Protein AF-A0AAD3CYY8-F1 (afdb_monomer)

pLDDT: mean 71.89, std 16.83, range [26.52, 94.62]

Sequence (197 aa):
MEPMHGDVTPYNVNEFRGQQSALGYVHTSISKARDDFQSINENLQNGSSPILAEIDVPFSFVENAKLVMGINNHHVGSYYWARSTGMGAAMEAPGIKVCSNAILEDSNDPLSLLRWEKTGYLDSNSNDGKRSEWVNFVRKGDLVQILPENLENCLMKVIERENNSKHPIDIFGFSAKGRPLGSEPAVCCRYSYNVNK

Solvent-accessible surface area (backbone atoms only — not comparable to full-atom values): 11558 Å² total; per-residue (Å²): 134,80,82,82,82,68,85,73,72,75,76,68,72,78,76,58,73,88,64,89,81,81,88,61,67,50,78,38,30,24,68,36,25,30,75,80,38,46,75,58,49,74,68,51,59,93,78,57,41,48,63,31,30,30,36,65,45,44,22,86,52,39,59,78,19,38,44,23,55,24,87,54,58,70,84,86,43,68,84,57,46,63,42,49,51,67,92,69,15,73,42,68,25,62,33,49,33,56,39,68,30,54,89,83,36,100,48,100,66,25,42,20,26,34,26,38,64,35,64,34,57,76,78,25,24,96,66,85,28,71,74,38,55,65,53,71,70,50,43,62,67,31,37,33,27,31,38,41,72,48,57,67,61,31,52,49,52,54,54,57,52,36,79,75,33,93,56,71,53,76,47,73,42,72,43,57,81,96,52,64,90,92,54,82,62,42,80,74,45,62,42,70,52,73,78,76,130

Foldseek 3Di:
DDDPPDPFDADDPVVVPPDDDDFDKDKWFFQFAQVNCVVVQVPDDPWDWGWGTWIPDWCQLAPFKFKAADLDDDPPCVLCNVCSADPNRGDTQFQKDWAFPCVVDVDPTGTIIITGNTRDQVVGDPPRSSRNVVSNVGHGGRMIIIGHPDPSSSVVVVVVVVLVPQDKDKDWDWDCPPPPHRDDTDGPHIHIDHPDD

Structure (mmCIF, N/CA/C/O backbone):
data_AF-A0AAD3CYY8-F1
#
_entry.id   AF-A0AAD3CYY8-F1
#
loop_
_atom_site.group_PDB
_atom_site.id
_atom_site.type_symbol
_atom_site.label_atom_id
_atom_site.label_alt_id
_atom_site.label_comp_id
_atom_site.label_asym_id
_atom_site.label_entity_id
_atom_site.label_seq_id
_atom_site.pdbx_PDB_ins_code
_atom_site.Cartn_x
_atom_site.Cartn_y
_atom_site.Cartn_z
_atom_site.occupancy
_atom_site.B_iso_or_equiv
_atom_site.auth_seq_id
_atom_site.auth_comp_id
_atom_site.auth_asym_id
_atom_site.auth_atom_id
_atom_site.pdbx_PDB_model_num
ATOM 1 N N . MET A 1 1 ? -27.075 -22.107 19.487 1.00 38.62 1 MET A N 1
ATOM 2 C CA . MET A 1 1 ? -25.849 -21.356 19.820 1.00 38.62 1 MET A CA 1
ATOM 3 C C . MET A 1 1 ? -26.202 -19.895 19.674 1.00 38.62 1 MET A C 1
ATOM 5 O O . MET A 1 1 ? -26.386 -19.445 18.553 1.00 38.62 1 MET A O 1
ATOM 9 N N . GLU A 1 2 ? -26.446 -19.218 20.790 1.00 26.52 2 GLU A N 1
ATOM 10 C CA . GLU A 1 2 ? -26.735 -17.782 20.787 1.00 26.52 2 GLU A CA 1
ATOM 11 C C . GLU A 1 2 ? -25.443 -16.995 20.521 1.00 26.52 2 GLU A C 1
ATOM 13 O O . GLU A 1 2 ? -24.380 -17.404 20.999 1.00 26.52 2 GLU A O 1
ATOM 18 N N . PRO A 1 3 ? -25.494 -15.895 19.751 1.00 35.53 3 PRO A N 1
ATOM 19 C CA . PRO A 1 3 ? -24.337 -15.040 19.557 1.00 35.53 3 PRO A CA 1
ATOM 20 C C . PRO A 1 3 ? -24.043 -14.304 20.869 1.00 35.53 3 PRO A C 1
ATOM 22 O O . PRO A 1 3 ? -24.873 -13.546 21.366 1.00 35.53 3 PRO A O 1
ATOM 25 N N . MET A 1 4 ? -22.854 -14.522 21.437 1.00 34.59 4 MET A N 1
ATOM 26 C CA . MET A 1 4 ? -22.353 -13.683 22.524 1.00 34.59 4 MET A CA 1
ATOM 27 C C . MET A 1 4 ? -22.101 -12.274 21.978 1.00 34.59 4 MET A C 1
ATOM 29 O O . MET A 1 4 ? -21.051 -12.000 21.399 1.00 34.59 4 MET A O 1
ATOM 33 N N . HIS A 1 5 ? -23.059 -11.372 22.178 1.00 38.06 5 HIS A N 1
ATOM 34 C CA . HIS A 1 5 ? -22.804 -9.937 22.172 1.00 38.06 5 HIS A CA 1
ATOM 35 C C . HIS A 1 5 ? -22.044 -9.588 23.454 1.00 38.06 5 HIS A C 1
ATOM 37 O O . HIS A 1 5 ? -22.626 -9.172 24.450 1.00 38.06 5 HIS A O 1
ATOM 43 N N . GLY A 1 6 ? -20.735 -9.844 23.451 1.00 39.06 6 GLY A N 1
ATOM 44 C CA . GLY A 1 6 ? -19.846 -9.282 24.456 1.00 39.06 6 GLY A CA 1
ATOM 45 C C . GLY A 1 6 ? -19.747 -7.782 24.220 1.00 39.06 6 GLY A C 1
ATOM 46 O O . GLY A 1 6 ? -19.338 -7.369 23.134 1.00 39.06 6 GLY A O 1
ATOM 47 N N . ASP A 1 7 ? -20.135 -6.987 25.214 1.00 40.59 7 ASP A N 1
ATOM 48 C CA . ASP A 1 7 ? -19.843 -5.557 25.250 1.00 40.59 7 ASP A CA 1
ATOM 49 C C . ASP A 1 7 ? -18.331 -5.372 25.088 1.00 40.59 7 ASP A C 1
ATOM 51 O O . ASP A 1 7 ? -17.538 -5.699 25.973 1.00 40.59 7 ASP A O 1
ATOM 55 N N . VAL A 1 8 ? -17.920 -4.908 23.909 1.00 45.31 8 VAL A N 1
ATOM 56 C CA . VAL A 1 8 ? -16.520 -4.616 23.612 1.00 45.31 8 VAL A CA 1
ATOM 57 C C . VAL A 1 8 ? -16.190 -3.316 24.330 1.00 45.31 8 VAL A C 1
ATOM 59 O O . VAL A 1 8 ? -16.554 -2.232 23.874 1.00 45.31 8 VAL A O 1
ATOM 62 N N . THR A 1 9 ? -15.527 -3.417 25.479 1.00 44.09 9 THR A N 1
ATOM 63 C CA . THR A 1 9 ? -15.015 -2.250 26.196 1.00 44.09 9 THR A CA 1
ATOM 64 C C . THR A 1 9 ? -14.070 -1.476 25.266 1.00 44.09 9 THR A C 1
ATOM 66 O O . THR A 1 9 ? -13.154 -2.087 24.705 1.00 44.09 9 THR A O 1
ATOM 69 N N . PRO A 1 10 ? -14.258 -0.157 25.071 1.00 43.97 10 PRO A N 1
ATOM 70 C CA . PRO A 1 10 ? -13.387 0.632 24.207 1.00 43.97 10 PRO A CA 1
ATOM 71 C C . PRO A 1 10 ? -11.938 0.553 24.692 1.00 43.97 10 PRO A C 1
ATOM 73 O O . PRO A 1 10 ? -11.649 0.810 25.860 1.00 43.97 10 PRO A O 1
ATOM 76 N N . TYR A 1 11 ? -11.030 0.182 23.793 1.00 45.25 11 TYR A N 1
ATOM 77 C CA . TYR A 1 11 ? -9.608 0.037 24.096 1.00 45.25 11 TYR A CA 1
ATOM 78 C C . TYR A 1 11 ? -8.952 1.416 24.311 1.00 45.25 11 TYR A C 1
ATOM 80 O O . TYR A 1 11 ? -9.198 2.344 23.537 1.00 45.25 11 TYR A O 1
ATOM 88 N N . ASN A 1 12 ? -8.118 1.572 25.345 1.00 49.66 12 ASN A N 1
ATOM 89 C CA . ASN A 1 12 ? -7.476 2.848 25.684 1.00 49.66 12 ASN A CA 1
ATOM 90 C C . ASN A 1 12 ? -6.147 3.027 24.931 1.00 49.66 12 ASN A C 1
ATOM 92 O O . ASN A 1 12 ? -5.138 2.411 25.263 1.00 49.66 12 ASN A O 1
ATOM 96 N N . VAL A 1 13 ? -6.129 3.920 23.940 1.00 44.94 13 VAL A N 1
ATOM 97 C CA . VAL A 1 13 ? -4.953 4.193 23.087 1.00 44.94 13 VAL A CA 1
ATOM 98 C C . VAL A 1 13 ? -3.757 4.751 23.878 1.00 44.94 13 VAL A C 1
ATOM 100 O O . VAL A 1 13 ? -2.612 4.557 23.478 1.00 44.94 13 VAL A O 1
ATOM 103 N N . ASN A 1 14 ? -3.974 5.378 25.041 1.00 43.94 14 ASN A N 1
ATOM 104 C CA . ASN A 1 14 ? -2.874 5.909 25.859 1.00 43.94 14 ASN A CA 1
ATOM 105 C C . ASN A 1 14 ? -1.974 4.813 26.455 1.00 43.94 14 ASN A C 1
ATOM 107 O O . ASN A 1 14 ? -0.842 5.099 26.839 1.00 43.94 14 ASN A O 1
ATOM 111 N N . GLU A 1 15 ? -2.449 3.567 26.507 1.00 48.28 15 GLU A N 1
ATOM 112 C CA . GLU A 1 15 ? -1.678 2.414 26.987 1.00 48.28 15 GLU A CA 1
ATOM 113 C C . GLU A 1 15 ? -0.639 1.924 25.962 1.00 48.28 15 GLU A C 1
ATOM 115 O O . GLU A 1 15 ? 0.215 1.106 26.293 1.00 48.28 15 GLU A O 1
ATOM 120 N N . PHE A 1 16 ? -0.665 2.447 24.730 1.00 49.03 16 PHE A N 1
ATOM 121 C CA . PHE A 1 16 ? 0.290 2.105 23.671 1.00 49.03 16 PHE A CA 1
ATOM 122 C C . PHE A 1 16 ? 1.622 2.860 23.766 1.00 49.03 16 PHE A C 1
ATOM 124 O O . PHE A 1 16 ? 2.599 2.487 23.113 1.00 49.03 16 PHE A O 1
ATOM 131 N N . ARG A 1 17 ? 1.692 3.929 24.570 1.00 39.56 17 ARG A N 1
ATOM 132 C CA . ARG A 1 17 ? 2.906 4.743 24.677 1.00 39.56 17 ARG A CA 1
ATOM 133 C C . ARG A 1 17 ? 4.024 3.960 25.365 1.00 39.56 17 ARG A C 1
ATOM 135 O O . ARG A 1 17 ? 4.006 3.761 26.575 1.00 39.56 17 ARG A O 1
ATOM 142 N N . GLY A 1 18 ? 5.037 3.573 24.589 1.00 38.47 18 GLY A N 1
ATOM 143 C CA . GLY A 1 18 ? 6.329 3.117 25.109 1.00 38.47 18 GLY A CA 1
ATOM 144 C C . GLY A 1 18 ? 6.539 1.604 25.232 1.00 38.47 18 GLY A C 1
ATOM 145 O O . GLY A 1 18 ? 7.560 1.202 25.785 1.00 38.47 18 GLY A O 1
ATOM 146 N N . GLN A 1 19 ? 5.651 0.756 24.700 1.00 39.66 19 GLN A N 1
ATOM 147 C CA . GLN A 1 19 ? 5.918 -0.684 24.573 1.00 39.66 19 GLN A CA 1
ATOM 148 C C . GLN A 1 19 ? 6.199 -1.050 23.111 1.00 39.66 19 GLN A C 1
ATOM 150 O O . GLN A 1 19 ? 5.362 -0.874 22.232 1.00 39.66 19 GLN A O 1
ATOM 155 N N . GLN A 1 20 ? 7.402 -1.553 22.835 1.00 39.75 20 GLN A N 1
ATOM 156 C CA . GLN A 1 20 ? 7.751 -2.097 21.523 1.00 39.75 20 GLN A CA 1
ATOM 157 C C . GLN A 1 20 ? 6.800 -3.246 21.119 1.00 39.75 20 GLN A C 1
ATOM 159 O O . GLN A 1 20 ? 6.556 -4.155 21.911 1.00 39.75 20 GLN A O 1
ATOM 164 N N . SER A 1 21 ? 6.422 -3.264 19.832 1.00 42.62 21 SER A N 1
ATOM 165 C CA . SER A 1 21 ? 6.111 -4.452 19.002 1.00 42.62 21 SER A CA 1
ATOM 166 C C . SER A 1 21 ? 4.664 -4.930 18.787 1.00 42.62 21 SER A C 1
ATOM 168 O O . SER A 1 21 ? 4.454 -6.100 18.470 1.00 42.62 21 SER A O 1
ATOM 170 N N . ALA A 1 22 ? 3.655 -4.059 18.794 1.00 50.38 22 ALA A N 1
ATOM 171 C CA . ALA A 1 22 ? 2.481 -4.372 17.972 1.00 50.38 22 ALA A CA 1
ATOM 172 C C . ALA A 1 22 ? 2.795 -4.025 16.506 1.00 50.38 22 ALA A C 1
ATOM 174 O O . ALA A 1 22 ? 2.872 -2.851 16.147 1.00 50.38 22 ALA A O 1
ATOM 175 N N . LEU A 1 23 ? 3.009 -5.040 15.662 1.00 62.19 23 LEU A N 1
ATOM 176 C CA . LEU A 1 23 ? 2.977 -4.856 14.210 1.00 62.19 23 LEU A CA 1
ATOM 177 C C . LEU A 1 23 ? 1.527 -4.558 13.818 1.00 62.19 23 LEU A C 1
ATOM 179 O O . LEU A 1 23 ? 0.660 -5.425 13.923 1.00 62.19 23 LEU A O 1
ATOM 183 N N . GLY A 1 24 ? 1.262 -3.317 13.424 1.00 72.50 24 GLY A N 1
ATOM 184 C CA . GLY A 1 24 ? -0.014 -2.907 12.853 1.00 72.50 24 GLY A CA 1
ATOM 185 C C . GLY A 1 24 ? 0.111 -2.846 11.340 1.00 72.50 24 GLY A C 1
ATOM 186 O O . GLY A 1 24 ? 1.073 -2.281 10.829 1.00 72.50 24 GLY A O 1
ATOM 187 N N . TYR A 1 25 ? -0.858 -3.416 10.634 1.00 78.81 25 TYR A N 1
ATOM 188 C CA . TYR A 1 25 ? -0.961 -3.285 9.186 1.00 78.81 25 TYR A CA 1
ATOM 189 C C . TYR A 1 25 ? -2.155 -2.404 8.849 1.00 78.81 25 TYR A C 1
ATOM 191 O O . TYR A 1 25 ? -3.237 -2.574 9.411 1.00 78.81 25 TYR A O 1
ATOM 199 N N . VAL A 1 26 ? -1.978 -1.506 7.887 1.00 82.69 26 VAL A N 1
ATOM 200 C CA . VAL A 1 26 ? -3.097 -0.855 7.212 1.00 82.69 26 VAL A CA 1
ATOM 201 C C . VAL A 1 26 ? -3.538 -1.784 6.092 1.00 82.69 26 VAL A C 1
ATOM 203 O O . VAL A 1 26 ? -2.795 -2.028 5.141 1.00 82.69 26 VAL A O 1
ATOM 206 N N . HIS A 1 27 ? -4.733 -2.346 6.230 1.00 84.38 27 HIS A N 1
ATOM 207 C CA . HIS A 1 27 ? -5.360 -3.123 5.171 1.00 84.38 27 HIS A CA 1
ATOM 208 C C . HIS A 1 27 ? -6.005 -2.157 4.180 1.00 84.38 27 HIS A C 1
ATOM 210 O O . HIS A 1 27 ? -6.809 -1.315 4.572 1.00 84.38 27 HIS A O 1
ATOM 216 N N . THR A 1 28 ? -5.649 -2.273 2.906 1.00 87.38 28 THR A N 1
ATOM 217 C CA . THR A 1 28 ? -6.182 -1.425 1.835 1.00 87.38 28 THR A CA 1
ATOM 218 C C . THR A 1 28 ? -6.366 -2.249 0.560 1.00 87.38 28 THR A C 1
ATOM 220 O O . THR A 1 28 ? -6.060 -3.446 0.520 1.00 87.38 28 THR A O 1
ATOM 223 N N . SER A 1 29 ? -6.905 -1.618 -0.474 1.00 90.12 29 SER A N 1
ATOM 224 C CA . SER A 1 29 ? -7.113 -2.220 -1.781 1.00 90.12 29 SER A CA 1
ATOM 225 C C . SER A 1 29 ? -6.390 -1.440 -2.870 1.00 90.12 29 SER A C 1
ATOM 227 O O . SER A 1 29 ? -6.029 -0.277 -2.697 1.00 90.12 29 SER A O 1
ATOM 229 N N . ILE A 1 30 ? -6.170 -2.087 -4.005 1.00 91.62 30 ILE A N 1
ATOM 230 C CA . ILE A 1 30 ? -5.659 -1.437 -5.208 1.00 91.62 30 ILE A CA 1
ATOM 231 C C . ILE A 1 30 ? -6.803 -0.673 -5.882 1.00 91.62 30 ILE A C 1
ATOM 233 O O . ILE A 1 30 ? -7.787 -1.278 -6.312 1.00 91.62 30 ILE A O 1
ATOM 237 N N . SER A 1 31 ? -6.676 0.646 -6.015 1.00 92.88 31 SER A N 1
ATOM 238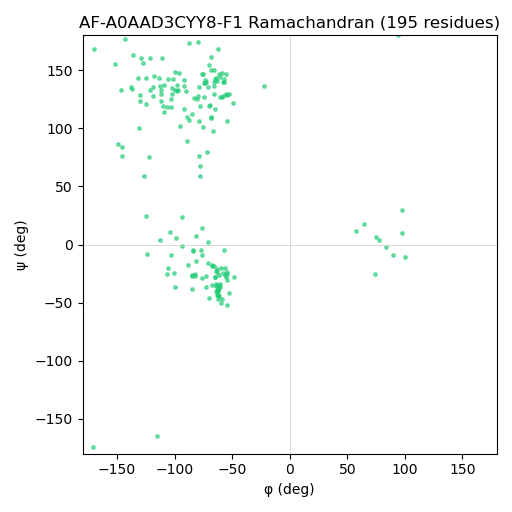 C CA . SER A 1 31 ? -7.672 1.501 -6.680 1.00 92.88 31 SER A CA 1
ATOM 239 C C . SER A 1 31 ? -7.475 1.543 -8.199 1.00 92.88 31 SER A C 1
ATOM 241 O O . SER A 1 31 ? -8.459 1.516 -8.949 1.00 92.88 31 SER A O 1
ATOM 243 N N . LYS A 1 32 ? -6.212 1.562 -8.648 1.00 93.81 32 LYS A N 1
ATOM 244 C CA . LYS A 1 32 ? -5.783 1.520 -10.056 1.00 93.81 32 LYS A CA 1
ATOM 245 C C . LYS A 1 32 ? -4.594 0.568 -10.205 1.00 93.81 32 LYS A C 1
ATOM 247 O O . LYS A 1 32 ? -3.653 0.612 -9.412 1.00 93.81 32 LYS A O 1
ATOM 252 N N . ALA A 1 33 ? -4.638 -0.295 -11.209 1.00 92.06 33 ALA A N 1
ATOM 253 C CA . ALA A 1 33 ? -3.568 -1.226 -11.545 1.00 92.06 33 ALA A CA 1
ATOM 254 C C . ALA A 1 33 ? -2.553 -0.580 -12.502 1.00 92.06 33 ALA A C 1
ATOM 256 O O . ALA A 1 33 ? -2.758 0.518 -13.012 1.00 92.06 33 ALA A O 1
ATOM 257 N N . ARG A 1 34 ? -1.447 -1.277 -12.780 1.00 90.81 34 ARG A N 1
ATOM 258 C CA . ARG A 1 34 ? -0.383 -0.796 -13.678 1.00 90.81 34 ARG A CA 1
ATOM 259 C C . ARG A 1 34 ? -0.897 -0.350 -15.047 1.00 90.81 34 ARG A C 1
ATOM 261 O O . ARG A 1 34 ? -0.428 0.660 -15.570 1.00 90.81 34 ARG A O 1
ATOM 268 N N . ASP A 1 35 ? -1.828 -1.112 -15.613 1.00 89.88 35 ASP A N 1
ATOM 269 C CA . ASP A 1 35 ? -2.356 -0.881 -16.959 1.00 89.88 35 ASP A CA 1
ATOM 270 C C . ASP A 1 35 ? -3.119 0.451 -17.048 1.00 89.88 35 ASP A C 1
ATOM 272 O O . ASP A 1 35 ? -3.079 1.116 -18.081 1.00 89.88 35 ASP A O 1
ATOM 276 N N . ASP A 1 36 ? -3.703 0.915 -15.937 1.00 92.81 36 ASP A N 1
ATOM 277 C CA . ASP A 1 36 ? -4.350 2.230 -15.852 1.00 92.81 36 ASP A CA 1
ATOM 278 C C . ASP A 1 36 ? -3.343 3.392 -15.999 1.00 92.81 36 ASP A C 1
ATOM 280 O O . ASP A 1 36 ? -3.725 4.519 -16.312 1.00 92.81 36 ASP A O 1
ATOM 284 N N . PHE A 1 37 ? -2.044 3.128 -15.811 1.00 91.50 37 PHE A N 1
ATOM 285 C CA . PHE A 1 37 ? -0.960 4.108 -15.921 1.00 91.50 37 PHE A CA 1
ATOM 286 C C . PHE A 1 37 ? -0.148 3.977 -17.212 1.00 91.50 37 PHE A C 1
ATOM 288 O O . PHE A 1 37 ? 0.910 4.599 -17.316 1.00 91.50 37 PHE A O 1
ATOM 295 N N . GLN A 1 38 ? -0.587 3.180 -18.194 1.00 89.88 38 GLN A N 1
ATOM 296 C CA . GLN A 1 38 ? 0.207 2.890 -19.393 1.00 89.88 38 GLN A CA 1
ATOM 297 C C . GLN A 1 38 ? 0.665 4.164 -20.123 1.00 89.88 38 GLN A C 1
ATOM 299 O O . GLN A 1 38 ? 1.862 4.353 -20.332 1.00 89.88 38 GLN A O 1
ATOM 304 N N . SER A 1 39 ? -0.262 5.075 -20.426 1.00 89.12 39 SER A N 1
ATOM 305 C CA . SER A 1 39 ? 0.045 6.331 -21.126 1.00 89.12 39 SER A CA 1
ATOM 306 C C . SER A 1 39 ? 0.993 7.237 -20.335 1.00 89.12 39 SER A C 1
ATOM 308 O O . SER A 1 39 ? 1.844 7.908 -20.912 1.00 89.12 39 SER A O 1
ATOM 310 N N . ILE A 1 40 ? 0.886 7.252 -19.005 1.00 89.19 40 ILE A N 1
ATOM 311 C CA . ILE A 1 40 ? 1.777 8.031 -18.137 1.00 89.19 40 ILE A CA 1
ATOM 312 C C . ILE A 1 40 ? 3.172 7.407 -18.140 1.00 89.19 40 ILE A C 1
ATOM 314 O O . ILE A 1 40 ? 4.164 8.112 -18.305 1.00 89.19 40 ILE A O 1
ATOM 318 N N . ASN A 1 41 ? 3.242 6.084 -17.996 1.00 89.62 41 ASN A N 1
ATOM 319 C CA . ASN A 1 41 ? 4.490 5.332 -17.962 1.00 89.62 41 ASN A CA 1
ATOM 320 C C . ASN A 1 41 ? 5.267 5.420 -19.284 1.00 89.62 41 ASN A C 1
ATOM 322 O O . ASN A 1 41 ? 6.491 5.497 -19.250 1.00 89.62 41 ASN A O 1
ATOM 326 N N . GLU A 1 42 ? 4.581 5.462 -20.429 1.00 87.62 42 GLU A N 1
ATOM 327 C CA . GLU A 1 42 ? 5.195 5.666 -21.752 1.00 87.62 42 GLU A CA 1
ATOM 328 C C . GLU A 1 42 ? 5.854 7.048 -21.897 1.00 87.62 42 GLU A C 1
ATOM 330 O O . GLU A 1 42 ? 6.826 7.196 -22.634 1.00 87.62 42 GLU A O 1
ATOM 335 N N . ASN A 1 43 ? 5.361 8.048 -21.161 1.00 84.31 43 ASN A N 1
ATOM 336 C CA . ASN A 1 43 ? 5.857 9.425 -21.191 1.00 84.31 43 ASN A CA 1
ATOM 337 C C . ASN A 1 43 ? 6.817 9.760 -20.035 1.00 84.31 43 ASN A C 1
ATOM 339 O O . ASN A 1 43 ? 7.221 10.916 -19.880 1.00 84.31 43 ASN A O 1
ATOM 343 N N . LEU A 1 44 ? 7.187 8.782 -19.202 1.00 81.75 44 LEU A N 1
ATOM 344 C CA . LEU A 1 44 ? 8.147 9.009 -18.125 1.00 81.75 44 LEU A CA 1
ATOM 345 C C . LEU A 1 44 ? 9.532 9.338 -18.694 1.00 81.75 44 LEU A C 1
ATOM 347 O O . LEU A 1 44 ? 10.028 8.687 -19.612 1.00 81.75 44 LEU A O 1
ATOM 351 N N . GLN A 1 45 ? 10.189 10.338 -18.104 1.00 75.75 45 GLN A N 1
ATOM 352 C CA . GLN A 1 45 ? 11.572 10.663 -18.445 1.00 75.75 45 GLN A CA 1
ATOM 353 C C . GLN A 1 45 ? 12.503 9.482 -18.141 1.00 75.75 45 GLN A C 1
ATOM 355 O O . GLN A 1 45 ? 12.320 8.772 -17.146 1.00 75.75 45 GLN A O 1
ATOM 360 N N . ASN A 1 46 ? 13.551 9.332 -18.956 1.00 66.50 46 ASN A N 1
ATOM 361 C CA . ASN A 1 46 ? 14.608 8.345 -18.738 1.00 66.50 46 ASN A CA 1
ATOM 362 C C . ASN A 1 46 ? 15.132 8.417 -17.292 1.00 66.50 46 ASN A C 1
ATOM 364 O O . ASN A 1 46 ? 15.608 9.459 -16.848 1.00 66.50 46 ASN A O 1
ATOM 368 N N . GLY A 1 47 ? 15.046 7.297 -16.569 1.00 66.19 47 GLY A N 1
ATOM 369 C CA . GLY A 1 47 ? 15.499 7.170 -15.179 1.00 66.19 47 GLY A CA 1
ATOM 370 C C . GLY A 1 47 ? 14.396 7.251 -14.118 1.00 66.19 47 GLY A C 1
ATOM 371 O O . GLY A 1 47 ? 14.653 6.907 -12.966 1.00 66.19 47 GLY A O 1
ATOM 372 N N . SER A 1 48 ? 13.167 7.634 -14.480 1.00 79.50 48 SER A N 1
ATOM 373 C CA . SER A 1 48 ? 12.022 7.556 -13.564 1.00 79.50 48 SER A CA 1
ATOM 374 C C . SER A 1 48 ? 11.483 6.132 -13.481 1.00 79.50 48 SER A C 1
ATOM 376 O O . SER A 1 48 ? 11.293 5.470 -14.499 1.00 79.50 48 SER A O 1
ATOM 378 N N . SER A 1 49 ? 11.198 5.662 -12.268 1.00 87.50 49 SER A N 1
ATOM 379 C CA . SER A 1 49 ? 10.605 4.344 -12.076 1.00 87.50 49 SER A CA 1
ATOM 380 C C . SER A 1 49 ? 9.118 4.339 -12.453 1.00 87.50 49 SER A C 1
ATOM 382 O O . SER A 1 49 ? 8.403 5.302 -12.134 1.00 87.50 49 SER A O 1
ATOM 384 N N . PRO A 1 50 ? 8.635 3.279 -13.130 1.00 89.75 50 PRO A N 1
ATOM 385 C CA . PRO A 1 50 ? 7.246 3.193 -13.561 1.00 89.75 50 PRO A CA 1
ATOM 386 C C . PRO A 1 50 ? 6.294 3.100 -12.368 1.00 89.75 50 PRO A C 1
ATOM 388 O O . PRO A 1 50 ? 6.631 2.543 -11.318 1.00 89.75 50 PRO A O 1
ATOM 391 N N . ILE A 1 51 ? 5.084 3.623 -12.561 1.00 93.06 51 ILE A N 1
ATOM 392 C CA . ILE A 1 51 ? 3.960 3.445 -11.643 1.00 93.06 51 ILE A CA 1
ATOM 393 C C . ILE A 1 51 ? 3.440 2.020 -11.800 1.00 93.06 51 ILE A C 1
ATOM 395 O O . ILE A 1 51 ? 3.150 1.578 -12.913 1.00 93.06 51 ILE A O 1
ATOM 399 N N . LEU A 1 52 ? 3.351 1.307 -10.680 1.00 93.06 52 LEU A N 1
ATOM 400 C CA . LEU A 1 52 ? 2.935 -0.091 -10.623 1.00 93.06 52 LEU A CA 1
ATOM 401 C C . LEU A 1 52 ? 1.472 -0.236 -10.217 1.00 93.06 52 LEU A C 1
ATOM 403 O O . LEU A 1 52 ? 0.800 -1.130 -10.714 1.00 93.06 52 LEU A O 1
ATOM 407 N N . ALA A 1 53 ? 0.992 0.623 -9.321 1.00 93.94 53 ALA A N 1
ATOM 408 C CA . ALA A 1 53 ? -0.398 0.669 -8.884 1.00 93.94 53 ALA A CA 1
ATOM 409 C C . ALA A 1 53 ? -0.652 1.923 -8.036 1.00 93.94 53 ALA A C 1
ATOM 411 O O . ALA A 1 53 ? 0.289 2.580 -7.587 1.00 93.94 53 ALA A O 1
ATOM 412 N N . GLU A 1 54 ? -1.921 2.207 -7.776 1.00 94.62 54 GLU A N 1
ATOM 413 C CA . GLU A 1 54 ? -2.402 3.131 -6.749 1.00 94.62 54 GLU A CA 1
ATOM 414 C C . GLU A 1 54 ? -3.131 2.315 -5.677 1.00 94.62 54 GLU A C 1
ATOM 416 O O . GLU A 1 54 ? -3.875 1.383 -5.996 1.00 94.62 54 GLU A O 1
ATOM 421 N N . ILE A 1 55 ? -2.873 2.629 -4.412 1.00 93.12 55 ILE A N 1
ATOM 422 C CA . ILE A 1 55 ? -3.543 2.024 -3.260 1.00 93.12 55 ILE A CA 1
ATOM 423 C C . ILE A 1 55 ? -4.536 3.020 -2.669 1.00 93.12 55 ILE A C 1
ATOM 425 O O . ILE A 1 55 ? -4.258 4.219 -2.584 1.00 93.12 55 ILE A O 1
ATOM 429 N N . ASP A 1 56 ? -5.675 2.502 -2.222 1.00 91.44 56 ASP A N 1
ATOM 430 C CA . ASP A 1 56 ? -6.775 3.255 -1.621 1.00 91.44 56 ASP A CA 1
ATOM 431 C C . ASP A 1 56 ? -6.460 3.622 -0.163 1.00 91.44 56 ASP A C 1
ATOM 433 O O . ASP A 1 56 ? -7.090 3.183 0.802 1.00 91.44 56 ASP A O 1
ATOM 437 N N . VAL A 1 57 ? -5.361 4.349 0.008 1.00 88.38 57 VAL A N 1
ATOM 438 C CA . VAL A 1 57 ? -4.945 4.948 1.267 1.00 88.38 57 VAL A CA 1
ATOM 439 C C . VAL A 1 57 ? -4.242 6.274 0.964 1.00 88.38 57 VAL A C 1
ATOM 441 O O . VAL A 1 57 ? -3.377 6.326 0.077 1.00 88.38 57 VAL 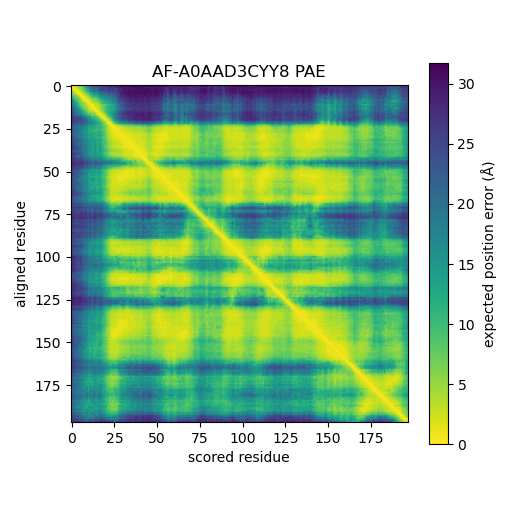A O 1
ATOM 444 N N . PRO A 1 58 ? -4.590 7.358 1.673 1.00 89.50 58 PRO A N 1
ATOM 445 C CA . PRO A 1 58 ? -3.931 8.641 1.491 1.00 89.50 58 PRO A CA 1
ATOM 446 C C . PRO A 1 58 ? -2.447 8.577 1.850 1.00 89.50 58 PRO A C 1
ATOM 448 O O . PRO A 1 58 ? -2.062 7.937 2.833 1.00 89.50 58 PRO A O 1
ATOM 451 N N . PHE A 1 59 ? -1.607 9.263 1.077 1.00 89.62 59 PHE A N 1
ATOM 452 C CA . PHE A 1 59 ? -0.153 9.197 1.235 1.00 89.62 59 PHE A CA 1
ATOM 453 C C . PHE A 1 59 ? 0.317 9.673 2.603 1.00 89.62 59 PHE A C 1
ATOM 455 O O . PHE A 1 59 ? 1.250 9.101 3.167 1.00 89.62 59 PHE A O 1
ATOM 462 N N . SER A 1 60 ? -0.365 10.663 3.181 1.00 86.12 60 SER A N 1
ATOM 463 C CA . SER A 1 60 ? -0.035 11.166 4.510 1.00 86.12 60 SER A CA 1
ATOM 464 C C . SER A 1 60 ? -0.079 10.075 5.590 1.00 86.12 60 SER A C 1
ATOM 466 O O . SER A 1 60 ? 0.613 10.205 6.598 1.00 86.12 60 SER A O 1
ATOM 468 N N . PHE A 1 61 ? -0.837 8.990 5.401 1.00 84.94 61 PHE A N 1
ATOM 469 C CA . PHE A 1 61 ? -0.976 7.915 6.391 1.00 84.94 61 PHE A CA 1
ATOM 470 C C . PHE A 1 61 ? 0.142 6.879 6.292 1.00 84.94 61 PHE A C 1
ATOM 472 O O . PHE A 1 61 ? 0.480 6.222 7.274 1.00 84.94 61 PHE A O 1
ATOM 479 N N . VAL A 1 62 ? 0.719 6.739 5.102 1.00 87.31 62 VAL A N 1
ATOM 480 C CA . VAL A 1 62 ? 1.641 5.655 4.750 1.00 87.31 62 VAL A CA 1
ATOM 481 C C . VAL A 1 62 ? 2.972 6.183 4.220 1.00 87.31 62 VAL A C 1
ATOM 483 O O . VAL A 1 62 ? 3.690 5.494 3.492 1.00 87.31 62 VAL A O 1
ATOM 486 N N . GLU A 1 63 ? 3.322 7.409 4.600 1.00 86.50 63 GLU A N 1
ATOM 487 C CA . GLU A 1 63 ? 4.624 7.995 4.315 1.00 86.50 63 GLU A CA 1
ATOM 488 C C . GLU A 1 63 ? 5.733 7.068 4.839 1.00 86.50 63 GLU A C 1
ATOM 490 O O . GLU A 1 63 ? 5.682 6.598 5.977 1.00 86.50 63 GLU A O 1
ATOM 495 N N . ASN A 1 64 ? 6.696 6.749 3.967 1.00 85.75 64 ASN A N 1
ATOM 496 C CA . ASN A 1 64 ? 7.799 5.806 4.213 1.00 85.75 64 ASN A CA 1
ATOM 497 C C . ASN A 1 64 ? 7.389 4.372 4.597 1.00 85.75 64 ASN A C 1
ATOM 499 O O . ASN A 1 64 ? 8.236 3.569 4.997 1.00 85.75 64 ASN A O 1
ATOM 503 N N . ALA A 1 65 ? 6.115 4.017 4.449 1.00 90.44 65 ALA A N 1
ATOM 504 C CA . ALA A 1 65 ? 5.639 2.688 4.774 1.00 90.44 65 ALA A CA 1
ATOM 505 C C . ALA A 1 65 ? 6.185 1.618 3.815 1.00 90.44 65 ALA A C 1
ATOM 507 O O . ALA A 1 65 ? 6.634 1.896 2.696 1.00 90.44 65 ALA A O 1
ATOM 508 N N . LYS A 1 66 ? 6.121 0.361 4.253 1.00 89.50 66 LYS A N 1
ATOM 509 C CA . LYS A 1 66 ? 6.492 -0.806 3.450 1.00 89.50 66 LYS A CA 1
ATOM 510 C C . LYS A 1 66 ? 5.246 -1.504 2.932 1.00 89.50 66 LYS A C 1
ATOM 512 O O . LYS A 1 66 ? 4.300 -1.745 3.678 1.00 89.50 66 LYS A O 1
ATOM 517 N N . LEU A 1 67 ? 5.259 -1.857 1.650 1.00 89.50 67 LEU A N 1
ATOM 518 C CA . LEU A 1 67 ? 4.222 -2.699 1.068 1.00 89.50 67 LEU A CA 1
ATOM 519 C C . LEU A 1 67 ? 4.407 -4.142 1.533 1.00 89.50 67 LEU A C 1
ATOM 521 O O . LEU A 1 67 ? 5.524 -4.652 1.563 1.00 89.50 67 LEU A O 1
ATOM 525 N N . VAL A 1 68 ? 3.302 -4.802 1.840 1.00 85.31 68 VAL A N 1
ATOM 526 C CA . VAL A 1 68 ? 3.221 -6.205 2.233 1.00 85.31 68 VAL A CA 1
ATOM 527 C C . VAL A 1 68 ? 2.119 -6.868 1.408 1.00 85.31 68 VAL A C 1
ATOM 529 O O . VAL A 1 68 ? 1.103 -6.254 1.070 1.00 85.31 68 VAL A O 1
ATOM 532 N N . MET A 1 69 ? 2.335 -8.127 1.033 1.00 77.62 69 MET A N 1
ATOM 533 C CA . MET A 1 69 ? 1.332 -8.892 0.295 1.00 77.62 69 MET A CA 1
ATOM 534 C C . MET A 1 69 ? 0.097 -9.115 1.178 1.00 77.62 69 MET A C 1
ATOM 536 O O . MET A 1 69 ? 0.221 -9.547 2.319 1.00 77.62 69 MET A O 1
ATOM 540 N N . GLY A 1 70 ? -1.095 -8.804 0.662 1.00 67.62 70 GLY A N 1
ATOM 541 C CA . GLY A 1 70 ? -2.343 -9.019 1.393 1.00 67.62 70 GLY A CA 1
ATOM 542 C C . GLY A 1 70 ? -2.837 -10.467 1.351 1.00 67.62 70 GLY A C 1
ATOM 543 O O . GLY A 1 70 ? -2.292 -11.325 0.660 1.00 67.62 70 GLY A O 1
ATOM 544 N N . ILE A 1 71 ? -3.912 -10.724 2.102 1.00 60.69 71 ILE A N 1
ATOM 545 C CA . ILE A 1 71 ? -4.457 -12.068 2.373 1.00 60.69 71 ILE A CA 1
ATOM 546 C C . ILE A 1 71 ? -5.128 -12.695 1.136 1.00 60.69 71 ILE A C 1
ATOM 548 O O . ILE A 1 71 ? -5.360 -13.901 1.109 1.00 60.69 71 ILE A O 1
ATOM 552 N N . ASN A 1 72 ? -5.440 -11.917 0.095 1.00 52.94 72 ASN A N 1
ATOM 553 C CA . ASN A 1 72 ? -6.240 -12.425 -1.014 1.00 52.94 72 ASN A CA 1
ATOM 554 C C . ASN A 1 72 ? -5.885 -11.754 -2.343 1.00 52.94 72 ASN A C 1
ATOM 556 O O . ASN A 1 72 ? -6.524 -10.787 -2.748 1.00 52.94 72 ASN A O 1
ATOM 560 N N . ASN A 1 73 ? -4.879 -12.295 -3.030 1.00 53.28 73 ASN A N 1
ATOM 561 C CA . ASN A 1 73 ? -4.596 -11.932 -4.414 1.00 53.28 73 ASN A CA 1
ATOM 562 C C . ASN A 1 73 ? -4.895 -13.141 -5.309 1.00 53.28 73 ASN A C 1
ATOM 564 O O . ASN A 1 73 ? -4.413 -14.249 -5.079 1.00 53.28 73 ASN A O 1
ATOM 568 N N . HIS A 1 74 ? -5.777 -12.904 -6.277 1.00 56.03 74 HIS A N 1
ATOM 569 C CA . HIS A 1 74 ? -6.361 -13.807 -7.266 1.00 56.03 74 HIS A CA 1
ATOM 570 C C . HIS A 1 74 ? -5.577 -15.102 -7.580 1.00 56.03 74 HIS A C 1
ATOM 572 O O . HIS A 1 74 ? -4.388 -15.078 -7.890 1.00 56.03 74 HIS A O 1
ATOM 578 N N . HIS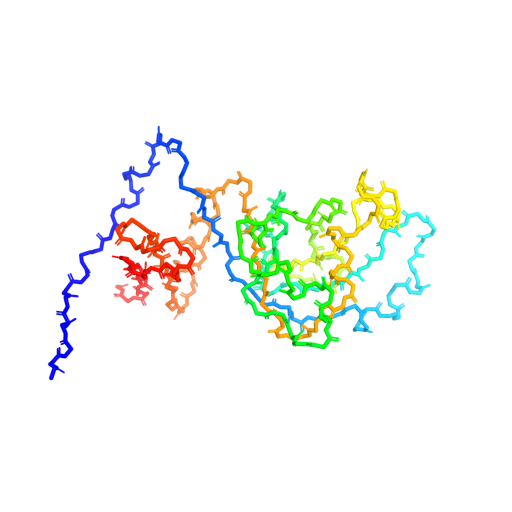 A 1 75 ? -6.295 -16.233 -7.662 1.00 49.41 75 HIS A N 1
ATOM 579 C CA . HIS A 1 75 ? -5.780 -17.591 -7.943 1.00 49.41 75 HIS A CA 1
ATOM 580 C C . HIS A 1 75 ? -4.986 -17.768 -9.261 1.00 49.41 75 HIS A C 1
ATOM 582 O O . HIS A 1 75 ? -4.486 -18.858 -9.537 1.00 49.41 75 HIS A O 1
ATOM 588 N N . VAL A 1 76 ? -4.883 -16.734 -10.102 1.00 46.53 76 VAL A N 1
ATOM 589 C CA . VAL A 1 76 ? -4.407 -16.837 -11.493 1.00 46.53 76 VAL A CA 1
ATOM 590 C C . VAL A 1 76 ? -2.871 -16.807 -11.606 1.00 46.53 76 VAL A C 1
ATOM 592 O O . VAL A 1 76 ? -2.325 -17.066 -12.672 1.00 46.53 76 VAL A O 1
ATOM 595 N N . GLY A 1 77 ? -2.153 -16.575 -10.504 1.00 48.84 77 GLY A N 1
ATOM 596 C CA . GLY A 1 77 ? -0.695 -16.700 -10.425 1.00 48.84 77 GLY A CA 1
ATOM 597 C C . GLY A 1 77 ? -0.287 -17.702 -9.351 1.00 48.84 77 GLY A C 1
ATOM 598 O O . GLY A 1 77 ? 0.176 -17.303 -8.283 1.00 48.84 77 GLY A O 1
ATOM 599 N N . SER A 1 78 ? -0.445 -19.001 -9.619 1.00 48.34 78 SER A N 1
ATOM 600 C CA . SER A 1 78 ? -0.115 -20.099 -8.688 1.00 48.34 78 SER A CA 1
ATOM 601 C C . SER A 1 78 ? 1.280 -19.982 -8.051 1.00 48.34 78 SER A C 1
ATOM 603 O O . SER A 1 78 ? 1.474 -20.403 -6.912 1.00 48.34 78 SER A O 1
ATOM 605 N N . TYR A 1 79 ? 2.231 -19.346 -8.743 1.00 53.66 79 TYR A N 1
ATOM 606 C CA . TYR A 1 79 ? 3.587 -19.094 -8.252 1.00 53.66 79 TYR A CA 1
ATOM 607 C C . TYR A 1 79 ? 3.669 -18.104 -7.071 1.00 53.66 79 TYR A C 1
ATOM 609 O O . TYR A 1 79 ? 4.503 -18.289 -6.183 1.00 53.66 79 TYR A O 1
ATOM 617 N N . TYR A 1 80 ? 2.810 -17.079 -7.018 1.00 57.56 80 TYR A N 1
ATOM 618 C CA . TYR A 1 80 ? 2.824 -16.078 -5.938 1.00 57.56 80 TYR A CA 1
ATOM 619 C C . TYR A 1 80 ? 1.746 -16.334 -4.878 1.00 57.56 80 TYR A C 1
ATOM 621 O O . TYR A 1 80 ? 1.955 -15.987 -3.720 1.00 57.56 80 TYR A O 1
ATOM 629 N N . TRP A 1 81 ? 0.659 -17.034 -5.221 1.00 52.47 81 TRP A N 1
ATOM 630 C CA . TRP A 1 81 ? -0.378 -17.438 -4.262 1.00 52.47 81 TRP A CA 1
ATOM 631 C C . TRP A 1 81 ? 0.154 -18.352 -3.141 1.00 52.47 81 TRP A C 1
ATOM 633 O O . TRP A 1 81 ? -0.213 -18.206 -1.977 1.00 52.47 81 TRP A O 1
ATOM 643 N N . ALA A 1 82 ? 1.102 -19.245 -3.446 1.00 48.53 82 ALA A N 1
ATOM 644 C CA . ALA A 1 82 ? 1.765 -20.053 -2.416 1.00 48.53 82 ALA A CA 1
ATOM 645 C C . ALA A 1 82 ? 2.559 -19.200 -1.407 1.00 48.53 82 ALA A C 1
ATOM 647 O O . ALA A 1 82 ? 2.821 -19.646 -0.291 1.00 48.53 82 ALA A O 1
ATOM 648 N N . ARG A 1 83 ? 2.935 -17.966 -1.780 1.00 56.44 83 ARG A N 1
ATOM 649 C CA . ARG A 1 83 ? 3.584 -17.028 -0.864 1.00 56.44 83 ARG A CA 1
ATOM 650 C C . ARG A 1 83 ? 2.592 -16.299 0.018 1.00 56.44 83 ARG A C 1
ATOM 652 O O . ARG A 1 83 ? 2.994 -15.990 1.119 1.00 56.44 83 ARG A O 1
ATOM 659 N N . SER A 1 84 ? 1.329 -16.123 -0.374 1.00 53.28 84 SER A N 1
ATOM 660 C CA . SER A 1 84 ? 0.273 -15.579 0.502 1.00 53.28 84 SER A CA 1
ATOM 661 C C . SER A 1 84 ? -0.180 -16.540 1.618 1.00 53.28 84 SER A C 1
ATOM 663 O O . SER A 1 84 ? -1.052 -16.195 2.411 1.00 53.28 84 SER A O 1
ATOM 665 N N . THR A 1 85 ? 0.427 -17.727 1.734 1.00 52.69 85 THR A N 1
ATOM 666 C CA . THR A 1 85 ? 0.145 -18.703 2.798 1.00 52.69 85 THR A CA 1
ATOM 667 C C . THR A 1 85 ? 1.401 -19.035 3.613 1.00 52.69 85 THR A C 1
ATOM 669 O O . THR A 1 85 ? 2.453 -19.325 3.048 1.00 52.69 85 THR A O 1
ATOM 672 N N . GLY A 1 86 ? 1.296 -19.036 4.947 1.00 51.31 86 GLY A N 1
ATOM 673 C CA . GLY A 1 86 ? 2.401 -19.348 5.869 1.00 51.31 86 GLY A CA 1
ATOM 674 C C . GLY A 1 86 ? 3.171 -18.120 6.377 1.00 51.31 86 GLY A C 1
ATOM 675 O O . GLY A 1 86 ? 2.866 -16.985 6.029 1.00 51.31 86 GLY A O 1
ATOM 676 N N . MET A 1 87 ? 4.189 -18.332 7.223 1.00 47.41 87 MET A N 1
ATOM 677 C CA . MET A 1 87 ? 4.927 -17.243 7.902 1.00 47.41 87 MET A CA 1
ATOM 678 C C . MET A 1 87 ? 5.610 -16.244 6.945 1.00 47.41 87 MET A C 1
ATOM 680 O O . MET A 1 87 ? 5.915 -15.129 7.351 1.00 47.41 87 MET A O 1
ATOM 684 N N . GLY A 1 88 ? 5.849 -16.632 5.687 1.00 50.84 88 GLY A N 1
ATOM 685 C CA . GLY A 1 88 ? 6.452 -15.777 4.657 1.00 50.84 88 GLY A CA 1
ATOM 686 C C . GLY A 1 88 ? 5.472 -14.856 3.919 1.00 50.84 88 GLY A C 1
ATOM 687 O O . GLY A 1 88 ? 5.921 -14.049 3.107 1.00 50.84 88 GLY A O 1
ATOM 688 N N . ALA A 1 89 ? 4.166 -14.968 4.183 1.00 56.09 89 ALA A N 1
ATOM 689 C CA . ALA A 1 89 ? 3.119 -14.243 3.461 1.00 56.09 89 ALA A CA 1
ATOM 690 C C . ALA A 1 89 ? 3.041 -12.759 3.778 1.00 56.09 89 ALA A C 1
ATOM 692 O O . ALA A 1 89 ? 2.834 -11.951 2.881 1.00 56.09 89 ALA A O 1
ATOM 693 N N . ALA A 1 90 ? 3.284 -12.401 5.034 1.00 64.38 90 ALA A N 1
ATOM 694 C CA . ALA A 1 90 ? 3.256 -11.020 5.499 1.00 64.38 90 ALA A CA 1
ATOM 695 C C . ALA A 1 90 ? 4.648 -10.358 5.474 1.00 64.38 90 ALA A C 1
ATOM 697 O O . ALA A 1 90 ? 4.911 -9.429 6.237 1.00 64.38 90 ALA A O 1
ATOM 698 N N . MET A 1 91 ? 5.572 -10.854 4.640 1.00 73.00 91 MET A N 1
ATOM 699 C CA . MET A 1 91 ? 6.874 -10.209 4.469 1.00 73.00 91 MET A CA 1
ATOM 700 C C . MET A 1 91 ? 6.746 -8.948 3.614 1.00 73.00 91 MET A C 1
ATOM 702 O O . MET A 1 91 ? 5.962 -8.888 2.666 1.00 73.00 91 MET A O 1
ATOM 706 N N . GLU A 1 92 ? 7.577 -7.961 3.930 1.00 81.94 92 GLU A N 1
ATOM 707 C CA . GLU A 1 92 ? 7.737 -6.750 3.130 1.00 81.94 92 GLU A CA 1
ATOM 708 C C . GLU A 1 92 ? 8.100 -7.090 1.677 1.00 81.94 92 GLU A C 1
ATOM 710 O O . GLU A 1 92 ? 8.809 -8.063 1.403 1.00 81.94 92 GLU A O 1
ATOM 715 N N . ALA A 1 93 ? 7.628 -6.261 0.749 1.00 85.81 93 ALA A N 1
ATOM 716 C CA . ALA A 1 93 ? 7.984 -6.275 -0.660 1.00 85.81 93 ALA A CA 1
ATOM 717 C C . ALA A 1 93 ? 9.215 -5.369 -0.882 1.00 85.81 93 ALA A C 1
ATOM 719 O O . ALA A 1 93 ? 9.059 -4.173 -1.146 1.00 85.81 93 ALA A O 1
ATOM 720 N N . PRO A 1 94 ? 10.456 -5.891 -0.772 1.00 84.19 94 PRO A N 1
ATOM 721 C CA . PRO A 1 94 ? 11.666 -5.086 -0.919 1.00 84.19 94 PRO A CA 1
ATOM 722 C C . PRO A 1 94 ? 11.759 -4.435 -2.302 1.00 84.19 94 PRO A C 1
ATOM 724 O O . PRO A 1 94 ? 11.378 -5.034 -3.312 1.00 84.19 94 PRO A O 1
ATOM 727 N N . GLY A 1 95 ? 12.298 -3.219 -2.356 1.00 87.12 95 GLY A N 1
ATOM 728 C CA . GLY A 1 95 ? 12.464 -2.474 -3.603 1.00 87.12 95 GLY A CA 1
ATOM 729 C C . GLY A 1 95 ? 11.189 -1.826 -4.136 1.00 87.12 95 GLY A C 1
ATOM 730 O O . GLY A 1 95 ? 11.228 -1.247 -5.220 1.00 87.12 95 GLY A O 1
ATOM 731 N N . ILE A 1 96 ? 10.072 -1.911 -3.409 1.00 90.12 96 ILE A N 1
ATOM 732 C CA . ILE A 1 96 ? 8.861 -1.139 -3.692 1.00 90.12 96 ILE A CA 1
ATOM 733 C C . ILE A 1 96 ? 8.833 0.079 -2.780 1.00 90.12 96 ILE A C 1
ATOM 735 O O . ILE A 1 96 ? 9.025 -0.024 -1.568 1.00 90.12 96 ILE A O 1
ATOM 739 N N . LYS A 1 97 ? 8.562 1.233 -3.377 1.00 92.06 97 LYS A N 1
ATOM 740 C CA . LYS A 1 97 ? 8.414 2.511 -2.701 1.00 92.06 97 LYS A CA 1
ATOM 741 C C . LYS A 1 97 ? 6.961 2.968 -2.772 1.00 92.06 97 LYS A C 1
ATOM 743 O O . LYS A 1 97 ? 6.359 2.956 -3.848 1.00 92.06 97 LYS A O 1
ATOM 748 N N . VAL A 1 98 ? 6.436 3.399 -1.628 1.00 91.69 98 VAL A N 1
ATOM 749 C CA . VAL A 1 98 ? 5.172 4.136 -1.533 1.00 91.69 98 VAL A CA 1
ATOM 750 C C . VAL A 1 98 ? 5.461 5.614 -1.804 1.00 91.69 98 VAL A C 1
ATOM 752 O O . VAL A 1 98 ? 6.348 6.207 -1.188 1.00 91.69 98 VAL A O 1
ATOM 755 N N . CYS A 1 99 ? 4.747 6.199 -2.758 1.00 91.50 99 CYS A N 1
ATOM 756 C CA . CYS A 1 99 ? 4.932 7.563 -3.242 1.00 91.50 99 CYS A CA 1
ATOM 757 C C . CYS A 1 99 ? 3.607 8.326 -3.205 1.00 91.50 99 CYS A C 1
ATOM 759 O O . CYS A 1 99 ? 2.541 7.732 -3.297 1.00 91.50 99 CYS A O 1
ATOM 761 N N . SER A 1 100 ? 3.670 9.651 -3.140 1.00 88.44 100 SER A N 1
ATOM 762 C CA . SER A 1 100 ? 2.478 10.494 -3.240 1.00 88.44 100 SER A CA 1
ATOM 763 C C . SER A 1 100 ? 1.926 10.539 -4.669 1.00 88.44 100 SER A C 1
ATOM 765 O O . SER A 1 100 ? 2.701 10.669 -5.622 1.00 88.44 100 SER A O 1
ATOM 767 N N . ASN A 1 101 ? 0.598 10.504 -4.816 1.00 82.88 101 ASN A N 1
ATOM 768 C CA . ASN A 1 101 ? -0.092 10.795 -6.076 1.00 82.88 101 ASN A CA 1
ATOM 769 C C . ASN A 1 101 ? -0.264 12.307 -6.349 1.00 82.88 101 ASN A C 1
ATOM 771 O O . ASN A 1 101 ? -0.899 12.681 -7.330 1.00 82.88 101 ASN A O 1
ATOM 775 N N . ALA A 1 102 ? 0.341 13.191 -5.541 1.00 76.50 102 ALA A N 1
ATOM 776 C CA . ALA A 1 102 ? 0.274 14.655 -5.717 1.00 76.50 102 ALA A CA 1
ATOM 777 C C . ALA A 1 102 ? 0.704 15.141 -7.114 1.00 76.50 102 ALA A C 1
ATOM 779 O O . ALA A 1 102 ? 0.356 16.236 -7.537 1.00 76.50 102 ALA A O 1
ATOM 780 N N . ILE A 1 103 ? 1.510 14.346 -7.824 1.00 68.44 103 ILE A N 1
ATOM 781 C CA . ILE A 1 103 ? 1.980 14.676 -9.176 1.00 68.44 103 ILE A CA 1
ATOM 782 C C . ILE A 1 103 ? 0.849 14.527 -10.209 1.00 68.44 103 ILE A C 1
ATOM 784 O O . ILE A 1 103 ? 0.893 15.176 -11.251 1.00 68.44 103 ILE A O 1
ATOM 788 N N . LEU A 1 104 ? -0.141 13.668 -9.945 1.00 71.38 104 LEU A N 1
ATOM 789 C CA . LEU A 1 104 ? -1.246 13.387 -10.867 1.00 71.38 104 LEU A CA 1
ATOM 790 C C . LEU A 1 104 ? -2.572 14.010 -10.415 1.00 71.38 104 LEU A C 1
ATOM 792 O O . LEU A 1 104 ? -3.431 14.263 -11.255 1.00 71.38 104 LEU A O 1
ATOM 796 N N . GLU A 1 105 ? -2.745 14.256 -9.116 1.00 75.00 105 GLU A N 1
ATOM 797 C CA . GLU A 1 105 ? -3.981 14.783 -8.539 1.00 75.00 105 GLU A CA 1
ATOM 798 C C . GLU A 1 105 ? -3.683 15.984 -7.631 1.00 75.00 105 GLU A C 1
ATOM 800 O O . GLU A 1 105 ? -2.919 15.874 -6.670 1.00 75.00 105 GLU A O 1
ATOM 805 N N . ASP A 1 106 ? -4.318 17.127 -7.920 1.00 71.50 106 ASP A N 1
ATOM 806 C CA . ASP A 1 106 ? -4.275 18.331 -7.079 1.00 71.50 106 ASP A CA 1
ATOM 807 C C . ASP A 1 106 ? -5.239 18.161 -5.894 1.00 71.50 106 ASP A C 1
ATOM 809 O O . ASP A 1 106 ? -6.380 18.626 -5.891 1.00 71.50 106 ASP A O 1
ATOM 813 N N . SER A 1 107 ? -4.802 17.362 -4.922 1.00 75.75 107 SER A N 1
ATOM 814 C CA . SER A 1 107 ? -5.516 17.071 -3.681 1.00 75.75 107 SER A CA 1
ATOM 815 C C . SER A 1 107 ? -4.627 17.408 -2.489 1.00 75.75 107 SER A C 1
ATOM 817 O O . SER A 1 107 ? -3.425 17.149 -2.506 1.00 75.75 107 SER A O 1
ATOM 819 N N . ASN A 1 108 ? -5.236 17.922 -1.416 1.00 72.75 108 ASN A N 1
ATOM 820 C CA . ASN A 1 108 ? -4.547 18.158 -0.142 1.00 72.75 108 ASN A CA 1
ATOM 821 C C . ASN A 1 108 ? -4.045 16.858 0.512 1.00 72.75 108 ASN A C 1
ATOM 823 O O . ASN A 1 108 ? -3.137 16.904 1.338 1.00 72.75 108 ASN A O 1
ATOM 827 N N . ASP A 1 109 ? -4.638 15.713 0.164 1.00 76.81 109 ASP A N 1
ATOM 828 C CA . ASP A 1 109 ? -4.256 14.397 0.682 1.00 76.81 109 ASP A CA 1
ATOM 829 C C . ASP A 1 109 ? -4.442 13.343 -0.424 1.00 76.81 109 ASP A C 1
ATOM 831 O O . ASP A 1 109 ? -5.463 12.647 -0.474 1.00 76.81 109 ASP A O 1
ATOM 835 N N . PRO A 1 110 ? -3.520 13.299 -1.401 1.00 86.19 110 PRO A N 1
ATOM 836 C CA . PRO A 1 110 ? -3.630 12.415 -2.551 1.00 86.19 110 PRO A CA 1
ATOM 837 C C . PRO A 1 110 ? -3.428 10.959 -2.127 1.00 86.19 110 PRO A C 1
ATOM 839 O O . PRO A 1 110 ? -2.743 10.665 -1.141 1.00 86.19 110 PRO A O 1
ATOM 842 N N . LEU A 1 111 ? -3.990 10.033 -2.904 1.00 90.50 111 LEU A N 1
ATOM 843 C CA . LEU A 1 111 ? -3.764 8.604 -2.701 1.00 90.50 111 LEU A CA 1
ATOM 844 C C . LEU A 1 111 ? -2.286 8.237 -2.876 1.00 90.50 111 LEU A C 1
ATOM 846 O O . LEU A 1 111 ? -1.460 9.031 -3.337 1.00 90.50 111 LEU A O 1
ATOM 850 N N . SER A 1 112 ? -1.935 7.020 -2.481 1.00 93.06 112 SER A N 1
ATOM 851 C CA . SER A 1 112 ? -0.552 6.561 -2.561 1.00 93.06 112 SER A CA 1
ATOM 852 C C . SER A 1 112 ? -0.321 5.731 -3.819 1.00 93.06 112 SER A C 1
ATOM 854 O O . SER A 1 112 ? -1.113 4.862 -4.170 1.00 93.06 112 SER A O 1
ATOM 856 N N . LEU A 1 113 ? 0.806 5.963 -4.481 1.00 94.25 113 LEU A N 1
ATOM 857 C CA . LEU A 1 113 ? 1.296 5.192 -5.616 1.00 94.25 113 LEU A CA 1
ATOM 858 C C . LEU A 1 113 ? 2.364 4.193 -5.174 1.00 94.25 113 LEU A C 1
ATOM 860 O O . LEU A 1 113 ? 3.179 4.475 -4.298 1.00 94.25 113 LEU A O 1
ATOM 864 N N . LEU A 1 114 ? 2.424 3.059 -5.858 1.00 93.38 114 LEU A N 1
ATOM 865 C CA . LEU A 1 114 ? 3.486 2.070 -5.738 1.00 93.38 114 LEU A CA 1
ATOM 866 C C . LEU A 1 114 ? 4.437 2.200 -6.926 1.00 93.38 114 LEU A C 1
ATOM 868 O O . LEU A 1 114 ? 4.009 2.207 -8.082 1.00 93.38 114 LEU A O 1
ATOM 872 N N . ARG A 1 115 ? 5.738 2.290 -6.650 1.00 92.75 115 ARG A N 1
ATOM 873 C CA . ARG A 1 115 ? 6.801 2.350 -7.663 1.00 92.75 115 ARG A CA 1
ATOM 874 C C . ARG A 1 115 ? 7.968 1.453 -7.288 1.00 92.75 115 ARG A C 1
ATOM 876 O O . ARG A 1 115 ? 8.136 1.104 -6.124 1.00 92.75 115 ARG A O 1
ATOM 883 N N . TRP A 1 116 ? 8.824 1.144 -8.255 1.00 90.62 116 TRP A N 1
ATOM 884 C CA . TRP A 1 116 ? 10.159 0.645 -7.928 1.00 90.62 116 TRP A CA 1
ATOM 885 C C . TRP A 1 116 ? 10.969 1.740 -7.221 1.00 90.62 116 TRP A C 1
ATOM 887 O O . TRP A 1 116 ? 10.880 2.919 -7.572 1.00 90.62 116 TRP A O 1
ATOM 897 N N . GLU A 1 117 ? 11.739 1.352 -6.207 1.00 88.06 117 GLU A N 1
ATOM 898 C CA . GLU A 1 117 ? 12.622 2.253 -5.459 1.00 88.06 117 GLU A CA 1
ATOM 899 C C . GLU A 1 117 ? 13.736 2.816 -6.351 1.00 88.06 117 GLU A C 1
ATOM 901 O O . GLU A 1 117 ? 14.127 3.974 -6.210 1.00 88.06 117 GLU A O 1
ATOM 906 N N . LYS A 1 118 ? 14.198 2.008 -7.308 1.00 85.31 118 LYS A N 1
ATOM 907 C CA . LYS A 1 118 ? 15.103 2.402 -8.390 1.00 85.31 118 LYS A CA 1
ATOM 908 C C . LYS A 1 118 ? 14.401 2.265 -9.744 1.00 85.31 118 LYS A C 1
ATOM 910 O O . LYS A 1 118 ? 13.189 2.114 -9.819 1.00 85.31 118 LYS A O 1
ATOM 915 N N . THR A 1 119 ? 15.168 2.283 -10.826 1.00 78.12 119 THR A N 1
ATOM 916 C CA . THR A 1 119 ? 14.720 2.224 -12.227 1.00 78.12 119 THR A CA 1
ATOM 917 C C . THR A 1 119 ? 13.821 1.033 -12.570 1.00 78.12 119 THR A C 1
ATOM 919 O O . THR A 1 119 ? 12.936 1.163 -13.414 1.00 78.12 119 THR A O 1
ATOM 922 N N . GLY A 1 120 ? 13.988 -0.112 -11.906 1.00 74.19 120 GLY A N 1
ATOM 923 C CA . GLY A 1 120 ? 13.160 -1.294 -12.141 1.00 74.19 120 GLY A CA 1
ATOM 924 C C . GLY A 1 120 ? 13.386 -2.412 -11.127 1.00 74.19 120 GLY A C 1
ATOM 925 O O . GLY A 1 120 ? 14.132 -2.251 -10.159 1.00 74.19 120 GLY A O 1
ATOM 926 N N . TYR A 1 121 ? 12.743 -3.559 -11.359 1.00 73.50 121 TYR A N 1
ATOM 927 C CA . TYR A 1 121 ? 12.775 -4.703 -10.439 1.00 73.50 121 TYR A CA 1
ATOM 928 C C . TYR A 1 121 ? 14.182 -5.291 -10.244 1.00 73.50 121 TYR A C 1
ATOM 930 O O . TYR A 1 121 ? 14.529 -5.645 -9.119 1.00 73.50 121 TYR A O 1
ATOM 938 N N . LEU A 1 122 ? 14.999 -5.333 -11.307 1.00 73.56 122 LEU A N 1
ATOM 939 C CA . LEU A 1 122 ? 16.376 -5.844 -11.269 1.00 73.56 122 LEU A CA 1
ATOM 940 C C . LEU A 1 122 ? 17.274 -5.010 -10.350 1.00 73.56 122 LEU A C 1
ATOM 942 O O . LEU A 1 122 ? 18.053 -5.558 -9.578 1.00 73.56 122 LEU A O 1
ATOM 946 N N . ASP A 1 123 ? 17.130 -3.686 -10.395 1.00 74.38 123 ASP A N 1
ATOM 947 C CA . ASP A 1 123 ? 17.982 -2.777 -9.626 1.00 74.38 123 ASP A CA 1
ATOM 948 C C . ASP A 1 123 ? 17.477 -2.582 -8.191 1.00 74.38 123 ASP A C 1
ATOM 950 O O . ASP A 1 123 ? 18.255 -2.277 -7.280 1.00 74.38 123 ASP A O 1
ATOM 954 N N . SER A 1 124 ? 16.167 -2.732 -7.983 1.00 74.25 124 SER A N 1
ATOM 955 C CA . SER A 1 124 ? 15.506 -2.441 -6.706 1.00 74.25 124 SER A CA 1
ATOM 956 C C . SER A 1 124 ? 15.480 -3.632 -5.748 1.00 74.25 124 SER A C 1
ATOM 958 O O . SER A 1 124 ? 15.265 -3.437 -4.557 1.00 74.25 124 SER A O 1
ATOM 960 N N . ASN A 1 125 ? 15.692 -4.863 -6.224 1.00 67.62 125 ASN A N 1
ATOM 961 C CA . ASN A 1 125 ? 15.536 -6.066 -5.407 1.00 67.62 125 ASN A CA 1
ATOM 962 C C . ASN A 1 125 ? 16.811 -6.923 -5.404 1.00 67.62 125 ASN A C 1
ATOM 964 O O . ASN A 1 125 ? 17.247 -7.408 -6.441 1.00 67.62 125 ASN A O 1
ATOM 968 N N . SER A 1 126 ? 17.387 -7.160 -4.221 1.00 57.25 126 SER A N 1
ATOM 969 C CA . SER A 1 126 ? 18.636 -7.917 -4.039 1.00 57.25 126 SER A CA 1
ATOM 970 C C . SER A 1 126 ? 18.487 -9.441 -4.149 1.00 57.25 126 SER A C 1
ATOM 972 O O . SER A 1 126 ? 19.487 -10.151 -4.077 1.00 57.25 126 SER A O 1
ATOM 974 N N . ASN A 1 127 ? 17.264 -9.961 -4.306 1.00 60.00 127 ASN A N 1
ATOM 975 C CA . ASN A 1 127 ? 16.975 -11.396 -4.265 1.00 60.00 127 ASN A CA 1
ATOM 976 C C . ASN A 1 127 ? 16.212 -11.870 -5.516 1.00 60.00 127 ASN A C 1
ATOM 978 O O . ASN A 1 127 ? 15.100 -12.401 -5.406 1.00 60.00 127 ASN A O 1
ATOM 982 N N . ASP A 1 128 ? 16.815 -11.671 -6.696 1.00 55.75 128 ASP A N 1
ATOM 983 C CA . ASP A 1 128 ? 16.321 -12.160 -7.997 1.00 55.75 128 ASP A CA 1
ATOM 984 C C . ASP A 1 128 ? 14.972 -11.558 -8.452 1.00 55.75 128 ASP A C 1
ATOM 986 O O . ASP A 1 128 ? 14.286 -12.152 -9.276 1.00 55.75 128 ASP A O 1
ATOM 990 N N . GLY A 1 129 ? 14.523 -10.432 -7.875 1.00 56.50 129 GLY A N 1
ATOM 991 C CA . GLY A 1 129 ? 13.243 -9.774 -8.217 1.00 56.50 129 GLY A CA 1
ATOM 992 C C . GLY A 1 129 ? 11.971 -10.478 -7.707 1.00 56.50 129 GLY A C 1
ATOM 993 O O . GLY A 1 129 ? 10.970 -9.832 -7.379 1.00 56.50 129 GLY A O 1
ATOM 994 N N . LYS A 1 130 ? 12.038 -11.793 -7.482 1.00 68.12 130 LYS A N 1
ATOM 995 C CA . LYS A 1 130 ? 10.907 -12.694 -7.183 1.00 68.12 130 LYS A CA 1
ATOM 996 C C . LYS A 1 130 ? 10.042 -12.325 -5.975 1.00 68.12 130 LYS A C 1
ATOM 998 O O . LYS A 1 130 ? 8.949 -12.862 -5.832 1.00 68.12 130 LYS A O 1
ATOM 1003 N N . ARG A 1 131 ? 10.522 -11.512 -5.026 1.00 71.38 131 ARG A N 1
ATOM 1004 C CA . ARG A 1 131 ? 9.754 -11.187 -3.802 1.00 71.38 131 ARG A CA 1
ATOM 1005 C C . ARG A 1 131 ? 8.732 -10.072 -3.984 1.00 71.38 131 ARG A C 1
ATOM 1007 O O . ARG A 1 131 ? 7.737 -10.090 -3.273 1.00 71.38 131 ARG A O 1
ATOM 1014 N N . SER A 1 132 ? 8.955 -9.166 -4.928 1.00 82.00 132 SER A N 1
ATOM 1015 C CA . SER A 1 132 ? 8.118 -7.968 -5.107 1.00 82.00 132 SER A CA 1
ATOM 1016 C C . SER A 1 132 ? 7.548 -7.854 -6.515 1.00 82.00 132 SER A C 1
ATOM 1018 O O . SER A 1 132 ? 6.691 -7.021 -6.773 1.00 82.00 132 SER A O 1
ATOM 1020 N N . GLU A 1 133 ? 7.986 -8.716 -7.434 1.00 80.88 133 GLU A N 1
ATOM 1021 C CA . GLU A 1 133 ? 7.459 -8.798 -8.799 1.00 80.88 133 GLU A CA 1
ATOM 1022 C C . GLU A 1 133 ? 5.951 -9.027 -8.874 1.00 80.88 133 GLU A C 1
ATOM 1024 O O . GLU A 1 133 ? 5.337 -8.601 -9.851 1.00 80.88 133 GLU A O 1
ATOM 1029 N N . TRP A 1 134 ? 5.353 -9.649 -7.851 1.00 81.25 134 TRP A N 1
ATOM 1030 C CA . TRP A 1 134 ? 3.907 -9.857 -7.769 1.00 81.25 134 TRP A CA 1
ATOM 1031 C C . TRP A 1 134 ? 3.117 -8.546 -7.886 1.00 81.25 134 TRP A C 1
ATOM 1033 O O . TRP A 1 134 ? 2.005 -8.558 -8.405 1.00 81.25 134 TRP A O 1
ATOM 1043 N N . VAL A 1 135 ? 3.710 -7.413 -7.485 1.00 85.38 135 VAL A N 1
ATOM 1044 C CA . VAL A 1 135 ? 3.094 -6.081 -7.578 1.00 85.38 135 VAL A CA 1
ATOM 1045 C C . VAL A 1 135 ? 2.792 -5.698 -9.029 1.00 85.38 135 VAL A C 1
ATOM 1047 O O . VAL A 1 135 ? 1.852 -4.959 -9.277 1.00 85.38 135 VAL A O 1
ATOM 1050 N N . ASN A 1 136 ? 3.516 -6.238 -10.016 1.00 84.69 136 ASN A N 1
ATOM 1051 C CA . ASN A 1 136 ? 3.210 -5.987 -11.431 1.00 84.69 136 ASN A CA 1
ATOM 1052 C C . ASN A 1 136 ? 1.885 -6.606 -11.893 1.00 84.69 136 ASN A C 1
ATOM 1054 O O . ASN A 1 136 ? 1.407 -6.253 -12.966 1.00 84.69 136 ASN A O 1
ATOM 1058 N N . PHE A 1 137 ? 1.352 -7.566 -11.140 1.00 83.50 137 PHE A N 1
ATOM 1059 C CA . PHE A 1 137 ? 0.200 -8.373 -11.539 1.00 83.50 137 PHE A CA 1
ATOM 1060 C C . PHE A 1 137 ? -1.037 -8.096 -10.688 1.00 83.50 137 PHE A C 1
ATOM 1062 O O . PHE A 1 137 ? -2.053 -8.772 -10.866 1.00 83.50 137 PHE A O 1
ATOM 1069 N N . VAL A 1 138 ? -0.950 -7.132 -9.766 1.00 85.31 138 VAL A N 1
ATOM 1070 C CA . VAL A 1 138 ? -2.097 -6.730 -8.958 1.00 85.31 138 VAL A CA 1
ATOM 1071 C C . VAL A 1 138 ? -3.175 -6.135 -9.847 1.00 85.31 138 VAL A C 1
ATOM 1073 O O . VAL A 1 138 ? -2.892 -5.437 -10.824 1.00 85.31 138 VAL A O 1
ATOM 1076 N N . ARG A 1 139 ? -4.425 -6.413 -9.502 1.00 86.00 139 ARG A N 1
ATOM 1077 C CA . ARG A 1 139 ? -5.593 -5.867 -10.190 1.00 86.00 139 ARG A CA 1
ATOM 1078 C C . ARG A 1 139 ? -6.307 -4.886 -9.287 1.00 86.00 139 ARG A C 1
ATOM 1080 O O . ARG A 1 139 ? -6.168 -4.917 -8.069 1.00 86.00 139 ARG A O 1
ATOM 1087 N N . LYS A 1 140 ? -7.117 -4.025 -9.894 1.00 89.50 140 LYS A N 1
ATOM 1088 C CA . LYS A 1 140 ? -8.059 -3.201 -9.144 1.00 89.50 140 LYS A CA 1
ATOM 1089 C C . LYS A 1 140 ? -8.922 -4.087 -8.236 1.00 89.50 140 LYS A C 1
ATOM 1091 O O . LYS A 1 140 ? -9.514 -5.057 -8.706 1.00 89.50 140 LYS A O 1
ATOM 1096 N N . GLY A 1 141 ? -8.997 -3.727 -6.959 1.00 85.44 141 GLY A N 1
ATOM 1097 C CA . GLY A 1 141 ? -9.696 -4.469 -5.911 1.00 85.44 141 GLY A CA 1
ATOM 1098 C C . GLY A 1 141 ? -8.852 -5.518 -5.180 1.00 85.44 141 GLY A C 1
ATOM 1099 O O .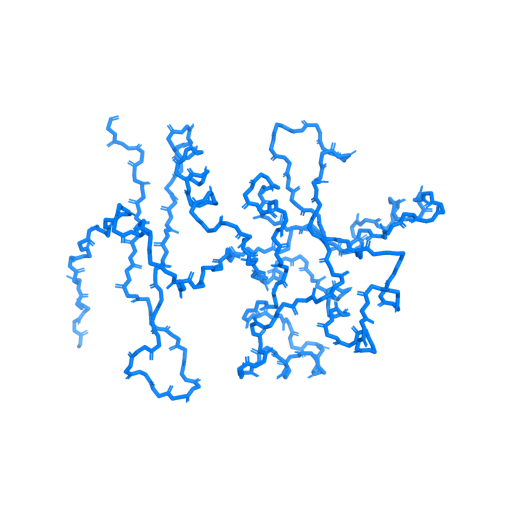 GLY A 1 141 ? -9.316 -6.024 -4.160 1.00 85.44 141 GLY A O 1
ATOM 1100 N N . ASP A 1 142 ? -7.631 -5.827 -5.639 1.00 84.38 142 ASP A N 1
ATOM 1101 C CA . ASP A 1 142 ? -6.695 -6.686 -4.898 1.00 84.38 142 ASP A CA 1
ATOM 1102 C C . ASP A 1 142 ? -6.432 -6.104 -3.514 1.00 84.38 142 ASP A C 1
ATOM 1104 O O . ASP A 1 142 ? -6.268 -4.890 -3.364 1.00 84.38 142 ASP A O 1
ATOM 1108 N N . LEU A 1 143 ? -6.364 -6.971 -2.505 1.00 84.81 143 LEU A N 1
ATOM 1109 C CA . LEU A 1 143 ? -6.090 -6.553 -1.138 1.00 84.81 143 LEU A CA 1
ATOM 1110 C C . LEU A 1 143 ? -4.588 -6.561 -0.883 1.00 84.81 143 LEU A C 1
ATOM 1112 O O . LEU A 1 143 ? -3.891 -7.548 -1.126 1.00 84.81 143 LEU A O 1
ATOM 1116 N N . VAL A 1 144 ? -4.095 -5.474 -0.308 1.00 85.88 144 VAL A N 1
ATOM 1117 C CA . VAL A 1 144 ? -2.702 -5.342 0.112 1.00 85.88 144 VAL A CA 1
ATOM 1118 C C . VAL A 1 144 ? -2.628 -4.859 1.549 1.00 85.88 144 VAL A C 1
ATOM 1120 O O . VAL A 1 144 ? -3.585 -4.323 2.113 1.00 85.88 144 VAL A O 1
ATOM 1123 N N . GLN A 1 145 ? -1.476 -5.086 2.163 1.00 87.00 145 GLN A N 1
ATOM 1124 C CA . GLN A 1 145 ? -1.180 -4.604 3.499 1.00 87.00 145 GLN A CA 1
ATOM 1125 C C . GLN A 1 145 ? -0.063 -3.575 3.415 1.00 87.00 145 GLN A C 1
ATOM 1127 O O . GLN A 1 145 ? 0.868 -3.709 2.623 1.00 87.00 145 GLN A O 1
ATOM 1132 N N . ILE A 1 146 ? -0.144 -2.554 4.252 1.00 87.56 146 ILE A N 1
ATOM 1133 C CA . ILE A 1 146 ? 0.905 -1.557 4.399 1.00 87.56 146 ILE A CA 1
ATOM 1134 C C . ILE A 1 146 ? 1.400 -1.599 5.836 1.00 87.56 146 ILE A C 1
ATOM 1136 O O . ILE A 1 146 ? 0.607 -1.538 6.773 1.00 87.56 146 ILE A O 1
ATOM 1140 N N . LEU A 1 147 ? 2.710 -1.721 6.005 1.00 87.06 147 LEU A N 1
ATOM 1141 C CA . LEU A 1 147 ? 3.380 -1.622 7.291 1.00 87.06 147 LEU A CA 1
ATOM 1142 C C . LEU A 1 147 ? 3.886 -0.180 7.462 1.00 87.06 147 LEU A C 1
ATOM 1144 O O . LEU A 1 147 ? 4.888 0.176 6.833 1.00 87.06 147 LEU A O 1
ATOM 1148 N N . PRO A 1 148 ? 3.199 0.672 8.244 1.00 86.31 148 PRO A N 1
ATOM 1149 C CA . PRO A 1 148 ? 3.634 2.044 8.471 1.00 86.31 148 PRO A CA 1
ATOM 1150 C C . PRO A 1 148 ? 4.965 2.073 9.228 1.00 86.31 148 PRO A C 1
ATOM 1152 O O . PRO A 1 148 ? 5.179 1.287 10.150 1.00 86.31 148 PRO A O 1
ATOM 1155 N N . GLU A 1 149 ? 5.841 3.019 8.877 1.00 84.19 149 GLU A N 1
ATOM 1156 C CA . GLU A 1 149 ? 7.100 3.248 9.604 1.00 84.19 149 GLU A CA 1
ATOM 1157 C C . GLU A 1 149 ? 6.833 3.648 11.065 1.00 84.19 149 GLU A C 1
ATOM 1159 O O . GLU A 1 149 ? 7.537 3.228 11.982 1.00 84.19 149 GLU A O 1
ATOM 1164 N N . ASN A 1 150 ? 5.769 4.427 11.286 1.00 83.00 150 ASN A N 1
ATOM 1165 C CA . ASN A 1 150 ? 5.318 4.846 12.605 1.00 83.00 150 ASN A CA 1
ATOM 1166 C C . ASN A 1 150 ? 3.809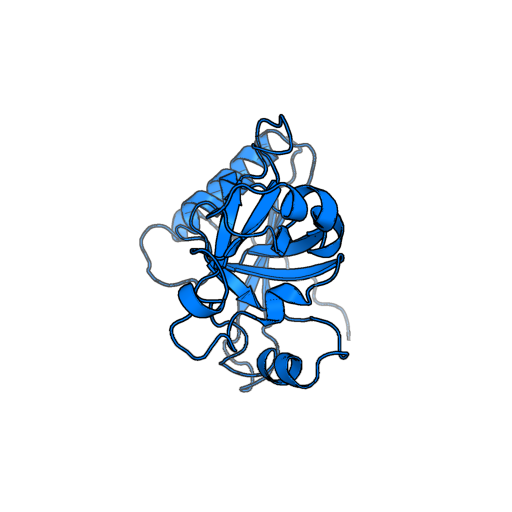 4.602 12.756 1.00 83.00 150 ASN A C 1
ATOM 1168 O O . ASN A 1 150 ? 2.981 5.386 12.286 1.00 83.00 150 ASN A O 1
ATOM 1172 N N . LEU A 1 151 ? 3.464 3.502 13.431 1.00 78.50 151 LEU A N 1
ATOM 1173 C CA . LEU A 1 151 ? 2.078 3.105 13.676 1.00 78.50 151 LEU A CA 1
ATOM 1174 C C . LEU A 1 151 ? 1.308 4.134 14.518 1.00 78.50 151 LEU A C 1
ATOM 1176 O O . LEU A 1 151 ? 0.145 4.390 14.222 1.00 78.50 151 LEU A O 1
ATOM 1180 N N . GLU A 1 152 ? 1.939 4.737 15.532 1.00 79.00 152 GLU A N 1
ATOM 1181 C CA . GLU A 1 152 ? 1.296 5.748 16.385 1.00 79.00 152 GLU A CA 1
ATOM 1182 C C . GLU A 1 152 ? 0.900 6.973 15.555 1.00 79.00 152 GLU A C 1
ATOM 1184 O O . GLU A 1 152 ? -0.246 7.405 15.607 1.00 79.00 152 GLU A O 1
ATOM 1189 N N . ASN A 1 153 ? 1.807 7.480 14.717 1.00 81.38 153 ASN A N 1
ATOM 1190 C CA . ASN A 1 153 ? 1.522 8.611 13.832 1.00 81.38 153 ASN A CA 1
ATOM 1191 C C . ASN A 1 153 ? 0.407 8.287 12.826 1.00 81.38 153 ASN A C 1
ATOM 1193 O O . ASN A 1 153 ? -0.495 9.095 12.622 1.00 81.38 153 ASN A O 1
ATOM 1197 N N . CYS A 1 154 ? 0.441 7.095 12.221 1.00 81.31 154 CYS A N 1
ATOM 1198 C CA . CYS A 1 154 ? -0.621 6.642 11.322 1.00 81.31 154 CYS A CA 1
ATOM 1199 C C . CYS A 1 154 ? -1.979 6.613 12.041 1.00 81.31 154 CYS A C 1
ATOM 1201 O O . CYS A 1 154 ? -2.963 7.132 11.520 1.00 81.31 154 CYS A O 1
ATOM 1203 N N . LEU A 1 155 ? -2.029 6.048 13.250 1.00 78.81 155 LEU A N 1
ATOM 1204 C CA . LEU A 1 155 ? -3.242 5.975 14.062 1.00 78.81 155 LEU A CA 1
ATOM 1205 C C . LEU A 1 155 ? -3.763 7.370 14.433 1.00 78.81 155 LEU A C 1
ATOM 1207 O O . LEU A 1 155 ? -4.960 7.625 14.325 1.00 78.81 155 LEU A O 1
ATOM 1211 N N . MET A 1 156 ? -2.874 8.281 14.830 1.00 78.81 156 MET A N 1
ATOM 1212 C CA . MET A 1 156 ? -3.242 9.656 15.168 1.00 78.81 156 MET A CA 1
ATOM 1213 C C . MET A 1 156 ? -3.813 10.402 13.962 1.00 78.81 156 MET A C 1
ATOM 1215 O O . MET A 1 156 ? -4.862 11.022 14.091 1.00 78.81 156 MET A O 1
ATOM 1219 N N . LYS A 1 157 ? -3.204 10.274 12.777 1.00 79.81 157 LYS A N 1
ATOM 1220 C CA . LYS A 1 157 ? -3.717 10.884 11.537 1.00 79.81 157 LYS A CA 1
ATOM 1221 C C . LYS A 1 157 ? -5.093 10.347 11.141 1.00 79.81 157 LYS A C 1
ATOM 1223 O O . LYS A 1 157 ? -5.949 11.115 10.708 1.00 79.81 157 LYS A O 1
ATOM 1228 N N . VAL A 1 158 ? -5.324 9.047 11.331 1.00 77.88 158 VAL A N 1
ATOM 1229 C CA . VAL A 1 158 ? -6.642 8.423 11.147 1.00 77.88 158 VAL A CA 1
ATOM 1230 C C . VAL A 1 158 ? -7.663 9.060 12.096 1.00 77.88 158 VAL A C 1
ATOM 1232 O O . VAL A 1 158 ? -8.706 9.522 11.647 1.00 77.88 158 VAL A O 1
ATOM 1235 N N . ILE A 1 159 ? -7.346 9.167 13.389 1.00 75.25 159 ILE A N 1
ATOM 1236 C CA . ILE A 1 159 ? -8.231 9.789 14.390 1.00 75.25 159 ILE A CA 1
ATOM 1237 C C . ILE A 1 159 ? -8.494 11.274 14.068 1.00 75.25 159 ILE A C 1
ATOM 1239 O O . ILE A 1 159 ? -9.632 11.735 14.139 1.00 75.25 159 ILE A O 1
ATOM 1243 N N . GLU A 1 160 ? -7.463 12.034 13.696 1.00 76.44 160 GLU A N 1
ATOM 1244 C CA . GLU A 1 160 ? -7.561 13.459 13.355 1.00 76.44 160 GLU A CA 1
ATOM 1245 C C . GLU A 1 160 ? -8.413 13.714 12.108 1.00 76.44 160 GLU A C 1
ATOM 1247 O O . GLU A 1 160 ? -9.208 14.657 12.085 1.00 76.44 160 GLU A O 1
ATOM 1252 N N . ARG A 1 161 ? -8.286 12.873 11.075 1.00 71.88 161 ARG A N 1
ATOM 1253 C CA . ARG A 1 161 ? -9.124 12.959 9.875 1.00 71.88 161 ARG A CA 1
ATOM 1254 C C . ARG A 1 161 ? -10.594 12.734 10.207 1.00 71.88 161 ARG A C 1
ATOM 1256 O O . ARG A 1 161 ? -11.437 13.465 9.689 1.00 71.88 161 ARG A O 1
ATOM 1263 N N . GLU A 1 162 ? -10.908 11.795 11.093 1.00 68.25 162 GLU A N 1
ATOM 1264 C CA . GLU A 1 162 ? -12.295 11.502 11.472 1.00 68.25 162 GLU A CA 1
ATOM 1265 C C . GLU A 1 162 ? -12.905 12.526 12.414 1.00 68.25 162 GLU A C 1
ATOM 1267 O O . GLU A 1 162 ? -14.091 12.809 12.299 1.00 68.25 162 GLU A O 1
ATOM 1272 N N . ASN A 1 163 ? -12.116 13.202 13.251 1.00 64.44 163 ASN A N 1
ATOM 1273 C CA . ASN A 1 163 ? -12.616 14.397 13.942 1.00 64.44 163 ASN A CA 1
ATOM 1274 C C . ASN A 1 163 ? -13.175 15.441 12.953 1.00 64.44 163 ASN A C 1
ATOM 1276 O O . ASN A 1 163 ? -14.038 16.238 13.317 1.00 64.44 163 ASN A O 1
ATOM 1280 N N . ASN A 1 164 ? -12.703 15.418 11.701 1.00 63.34 164 ASN A N 1
ATOM 1281 C CA . ASN A 1 164 ? -13.138 16.302 10.625 1.00 63.34 164 ASN A CA 1
ATOM 1282 C C . ASN A 1 164 ? -14.094 15.638 9.608 1.00 63.34 164 ASN A C 1
ATOM 1284 O O . ASN A 1 164 ? -14.651 16.341 8.763 1.00 63.34 164 ASN A O 1
ATOM 1288 N N . SER A 1 165 ? -14.307 14.317 9.665 1.00 57.09 165 SER A N 1
ATOM 1289 C CA . SER A 1 165 ? -15.043 13.545 8.649 1.00 57.09 165 SER A CA 1
ATOM 1290 C C . SER A 1 165 ? -16.273 12.877 9.264 1.00 57.09 165 SER A C 1
ATOM 1292 O O . SER A 1 165 ? -16.203 12.304 10.332 1.00 57.09 165 SER A O 1
ATOM 1294 N N . LYS A 1 166 ? -17.440 12.912 8.609 1.00 56.41 166 LYS A N 1
ATOM 1295 C CA . LYS A 1 166 ? -18.686 12.310 9.144 1.00 56.41 166 LYS A CA 1
ATOM 1296 C C . LYS A 1 166 ? -18.744 10.774 9.042 1.00 56.41 166 LYS A C 1
ATOM 1298 O O . LYS A 1 166 ? -19.833 10.204 9.132 1.00 56.41 166 LYS A O 1
ATOM 1303 N N . HIS A 1 167 ? -17.625 10.105 8.785 1.00 53.75 167 HIS A N 1
ATOM 1304 C CA . HIS A 1 167 ? -17.602 8.666 8.563 1.00 53.75 167 HIS A CA 1
ATOM 1305 C C . HIS A 1 167 ? -17.115 7.940 9.826 1.00 53.75 167 HIS A C 1
ATOM 1307 O O . HIS A 1 167 ? -16.292 8.453 10.568 1.00 53.75 167 HIS A O 1
ATOM 1313 N N . PRO A 1 168 ? -17.675 6.771 10.162 1.00 56.00 168 PRO A N 1
ATOM 1314 C CA . PRO A 1 168 ? -17.126 5.959 11.234 1.00 56.00 168 PRO A CA 1
ATOM 1315 C C . PRO A 1 168 ? -15.913 5.188 10.707 1.00 56.00 168 PRO A C 1
ATOM 1317 O O . PRO A 1 168 ? -16.020 4.480 9.704 1.00 56.00 168 PRO A O 1
ATOM 1320 N N . ILE A 1 169 ? -14.780 5.281 11.404 1.00 63.91 169 ILE A N 1
ATOM 1321 C CA . ILE A 1 169 ? -13.661 4.356 11.201 1.00 63.91 169 ILE A CA 1
ATOM 1322 C C . ILE A 1 169 ? -13.716 3.254 12.243 1.00 63.91 169 ILE A C 1
ATOM 1324 O O . ILE A 1 169 ? -13.853 3.505 13.444 1.00 63.91 169 ILE A O 1
ATOM 1328 N N . ASP A 1 170 ? -13.551 2.032 11.746 1.00 67.62 170 ASP A N 1
ATOM 1329 C CA . ASP A 1 170 ? -13.352 0.843 12.547 1.00 67.62 170 ASP A CA 1
ATOM 1330 C C . ASP A 1 170 ? -11.881 0.426 12.531 1.00 67.62 170 ASP A C 1
ATOM 1332 O O . ASP A 1 170 ? -11.319 0.073 11.495 1.00 67.62 170 ASP A O 1
ATOM 1336 N N . ILE A 1 171 ? -11.269 0.422 13.709 1.00 73.50 171 ILE A N 1
ATOM 1337 C CA . ILE A 1 171 ? -9.947 -0.151 13.946 1.00 73.50 171 ILE A CA 1
ATOM 1338 C C . ILE A 1 171 ? -10.146 -1.497 14.635 1.00 73.50 171 ILE A C 1
ATOM 1340 O O . ILE A 1 171 ? -10.788 -1.581 15.681 1.00 73.50 171 ILE A O 1
ATOM 1344 N N . PHE A 1 172 ? -9.582 -2.559 14.067 1.00 74.94 172 PHE A N 1
ATOM 1345 C CA . PHE A 1 172 ? -9.694 -3.912 14.605 1.00 74.94 172 PHE A CA 1
ATOM 1346 C C . PHE A 1 172 ? -8.344 -4.393 15.130 1.00 74.94 172 PHE A C 1
ATOM 1348 O O . PHE A 1 172 ? -7.339 -4.343 14.423 1.00 74.94 172 PHE A O 1
ATOM 1355 N N . GLY A 1 173 ? -8.326 -4.891 16.364 1.00 72.31 173 GLY A N 1
ATOM 1356 C CA . GLY A 1 173 ? -7.189 -5.630 16.899 1.00 72.31 173 GLY A CA 1
ATOM 1357 C C . GLY A 1 173 ? -7.366 -7.120 16.652 1.00 72.31 173 GLY A C 1
ATOM 1358 O O . GLY A 1 173 ? -8.450 -7.667 16.866 1.00 72.31 173 GLY A O 1
ATOM 1359 N N . PHE A 1 174 ? -6.290 -7.778 16.230 1.00 72.38 174 PHE A N 1
ATOM 1360 C CA . PHE A 1 174 ? -6.262 -9.211 15.956 1.00 72.38 174 PHE A CA 1
ATOM 1361 C C . PHE A 1 174 ? -5.272 -9.923 16.879 1.00 72.38 174 PHE A C 1
ATOM 1363 O O . PHE A 1 174 ? -4.210 -9.389 17.198 1.00 72.38 174 PHE A O 1
ATOM 1370 N N . SER A 1 175 ? -5.585 -11.157 17.280 1.00 69.69 175 SER A N 1
ATOM 1371 C CA . SER A 1 175 ? -4.676 -11.994 18.064 1.00 69.69 175 SER A CA 1
ATOM 1372 C C . SER A 1 175 ? -4.662 -13.443 17.585 1.00 69.69 175 SER A C 1
ATOM 1374 O O . SER A 1 175 ? -5.703 -14.066 17.368 1.00 69.69 175 SER A O 1
ATOM 1376 N N . ALA A 1 176 ? -3.455 -14.000 17.472 1.00 66.62 176 ALA A N 1
ATOM 1377 C CA . ALA A 1 176 ? -3.224 -15.429 17.268 1.00 66.62 176 ALA A CA 1
ATOM 1378 C C . ALA A 1 176 ? -3.009 -16.189 18.594 1.00 66.62 176 ALA A C 1
ATOM 1380 O O . ALA A 1 176 ? -2.819 -17.406 18.590 1.00 66.62 176 ALA A O 1
ATOM 1381 N N . LYS A 1 177 ? -3.023 -15.498 19.746 1.00 72.38 177 LYS A N 1
ATOM 1382 C CA . LYS A 1 177 ? -2.771 -16.118 21.052 1.00 72.38 177 LYS A CA 1
ATOM 1383 C C . LYS A 1 177 ? -3.814 -17.201 21.334 1.00 72.38 177 LYS A C 1
ATOM 1385 O O . LYS A 1 177 ? -5.012 -16.951 21.271 1.00 72.38 177 LYS A O 1
ATOM 1390 N N . GLY A 1 178 ? -3.341 -18.403 21.664 1.00 74.50 178 GLY A N 1
ATOM 1391 C CA . GLY A 1 178 ? -4.204 -19.553 21.947 1.00 74.50 178 GLY A CA 1
ATOM 1392 C C . GLY A 1 178 ? -4.845 -20.193 20.711 1.00 74.50 178 GLY A C 1
ATOM 1393 O O . GLY A 1 178 ? -5.670 -21.088 20.872 1.00 74.50 178 GLY A O 1
ATOM 1394 N N . ARG A 1 179 ? -4.478 -19.771 19.492 1.00 71.94 179 ARG A N 1
ATOM 1395 C CA . ARG A 1 179 ? -4.947 -20.395 18.247 1.00 71.94 179 ARG A CA 1
ATOM 1396 C C . ARG A 1 179 ? -3.922 -21.415 17.727 1.00 71.94 179 ARG A C 1
ATOM 1398 O O . ARG A 1 179 ? -2.723 -21.213 17.926 1.00 71.94 179 ARG A O 1
ATOM 1405 N N . PRO A 1 180 ? -4.357 -22.508 17.072 1.00 71.38 180 PRO A N 1
ATOM 1406 C CA . PRO A 1 180 ? -3.437 -23.453 16.444 1.00 71.38 180 PRO A CA 1
ATOM 1407 C C . PRO A 1 180 ? -2.554 -22.773 15.393 1.00 71.38 180 PRO A C 1
ATOM 1409 O O . PRO A 1 180 ? -2.992 -21.851 14.702 1.00 71.38 180 PRO A O 1
ATOM 1412 N N . LEU A 1 181 ? -1.322 -23.259 15.235 1.00 64.44 181 LEU A N 1
ATOM 1413 C CA . LEU A 1 181 ? -0.411 -22.779 14.196 1.00 64.44 181 LEU A CA 1
ATOM 1414 C C . LEU A 1 181 ? -1.073 -22.905 12.813 1.00 64.44 181 LEU A C 1
ATOM 1416 O O . LEU A 1 181 ? -1.603 -23.961 12.473 1.00 64.44 181 LEU A O 1
ATOM 1420 N N . GLY A 1 182 ? -1.054 -21.824 12.031 1.00 55.19 182 GLY A N 1
ATOM 1421 C CA . GLY A 1 182 ? -1.682 -21.768 10.705 1.00 55.19 182 GLY A CA 1
ATOM 1422 C C . GLY A 1 182 ? -3.181 -21.446 10.702 1.00 55.19 182 GLY A C 1
ATOM 1423 O O . GLY A 1 182 ? -3.755 -21.316 9.628 1.00 55.19 182 GLY A O 1
ATOM 1424 N N . SER A 1 183 ? -3.819 -21.285 11.866 1.00 55.41 183 SER A N 1
ATOM 1425 C CA . SER A 1 183 ? -5.193 -20.770 11.938 1.00 55.41 183 SER A CA 1
ATOM 1426 C C . SER A 1 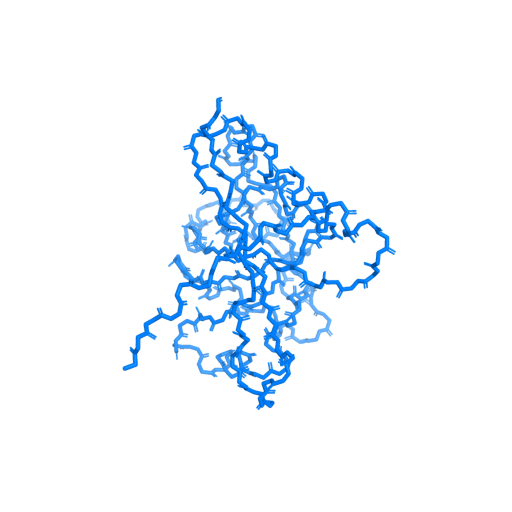183 ? -5.232 -19.257 11.726 1.00 55.41 183 SER A C 1
ATOM 1428 O O . SER A 1 183 ? -4.341 -18.543 12.189 1.00 55.41 183 SER A O 1
ATOM 1430 N N . GLU A 1 184 ? -6.301 -18.761 11.098 1.00 61.03 184 GLU A N 1
ATOM 1431 C CA . GLU A 1 184 ? -6.557 -17.322 10.983 1.00 61.03 184 GLU A CA 1
ATOM 1432 C C . GLU A 1 184 ? -6.622 -16.660 12.373 1.00 61.03 184 GLU A C 1
ATOM 1434 O O . GLU A 1 184 ? -7.139 -17.273 13.321 1.00 61.03 184 GLU A O 1
ATOM 1439 N N . PRO A 1 185 ? -6.097 -15.430 12.528 1.00 68.31 185 PRO A N 1
ATOM 1440 C CA . PRO A 1 185 ? -6.169 -14.698 13.786 1.00 68.31 185 PRO A CA 1
ATOM 1441 C C . PRO A 1 185 ? -7.616 -14.288 14.102 1.00 68.31 185 PRO A C 1
ATOM 1443 O O . PRO A 1 185 ? -8.424 -14.060 13.206 1.00 68.31 185 PRO A O 1
ATOM 1446 N N . ALA A 1 186 ? -7.954 -14.179 15.388 1.00 69.81 186 ALA A N 1
ATOM 1447 C CA . ALA A 1 186 ? -9.278 -13.723 15.812 1.00 69.81 186 ALA A CA 1
ATOM 1448 C C . ALA A 1 186 ? -9.293 -12.205 16.013 1.00 69.81 186 ALA A C 1
ATOM 1450 O O . ALA A 1 186 ? -8.340 -11.660 16.573 1.00 69.81 186 ALA A O 1
ATOM 1451 N N . VAL A 1 187 ? -10.391 -11.545 15.633 1.00 75.06 187 VAL A N 1
ATOM 1452 C CA . VAL A 1 187 ? -10.676 -10.167 16.059 1.00 75.06 187 VAL A CA 1
ATOM 1453 C C . VAL A 1 187 ? -10.881 -10.181 17.574 1.00 75.06 187 VAL A C 1
ATOM 1455 O O . VAL A 1 187 ? -11.799 -10.833 18.067 1.00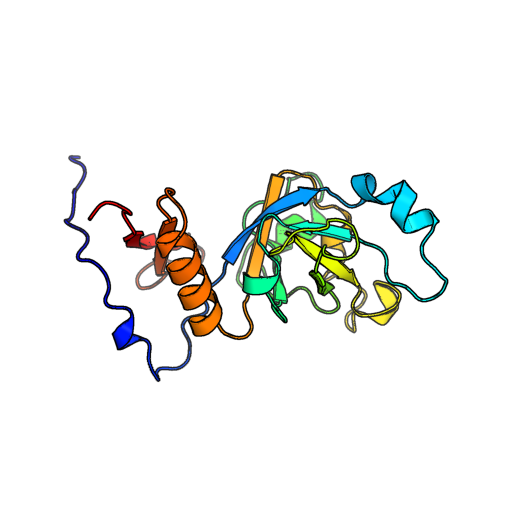 75.06 187 VAL A O 1
ATOM 1458 N N . CYS A 1 188 ? -10.014 -9.500 18.319 1.00 80.31 188 CYS A N 1
ATOM 1459 C CA . CYS A 1 188 ? -10.071 -9.432 19.780 1.00 80.31 188 CYS A CA 1
ATOM 1460 C C . CYS A 1 188 ? -10.583 -8.088 20.301 1.00 80.31 188 CYS A C 1
ATOM 1462 O O . CYS A 1 188 ? -11.038 -8.016 21.439 1.00 80.31 188 CYS A O 1
ATOM 1464 N N . CYS A 1 189 ? -10.527 -7.031 19.492 1.00 73.50 189 CYS A N 1
ATOM 1465 C CA . CYS A 1 189 ? -11.132 -5.749 19.824 1.00 73.50 189 CYS A CA 1
ATOM 1466 C C . CYS A 1 189 ? -11.538 -4.984 18.562 1.00 73.50 189 CYS A C 1
ATOM 1468 O O . CYS A 1 189 ? -10.986 -5.193 17.480 1.00 73.50 189 CYS A O 1
ATOM 1470 N N . ARG A 1 190 ? -12.518 -4.096 18.725 1.00 77.69 190 ARG A N 1
ATOM 1471 C CA . ARG A 1 190 ? -12.962 -3.125 17.728 1.00 77.69 190 ARG A CA 1
ATOM 1472 C C . ARG A 1 190 ? -13.009 -1.768 18.408 1.00 77.69 190 ARG A C 1
ATOM 1474 O O . ARG A 1 190 ? -13.618 -1.629 19.464 1.00 77.69 190 ARG A O 1
ATOM 1481 N N . TYR A 1 191 ? -12.374 -0.784 17.802 1.00 70.69 191 TYR A N 1
ATOM 1482 C CA . TYR A 1 191 ? -12.517 0.612 18.154 1.00 70.69 191 TYR A CA 1
ATOM 1483 C C . TYR A 1 191 ? -13.285 1.288 17.024 1.00 70.69 191 TYR A C 1
ATOM 1485 O O . TYR A 1 191 ? -12.797 1.349 15.900 1.00 70.69 191 TYR A O 1
ATOM 1493 N N . SER A 1 192 ? -14.492 1.752 17.330 1.00 66.88 192 SER A N 1
ATOM 1494 C CA . SER A 1 192 ? -15.319 2.527 16.409 1.00 66.88 192 SER A CA 1
ATOM 1495 C C . SER A 1 192 ? -15.381 3.957 16.915 1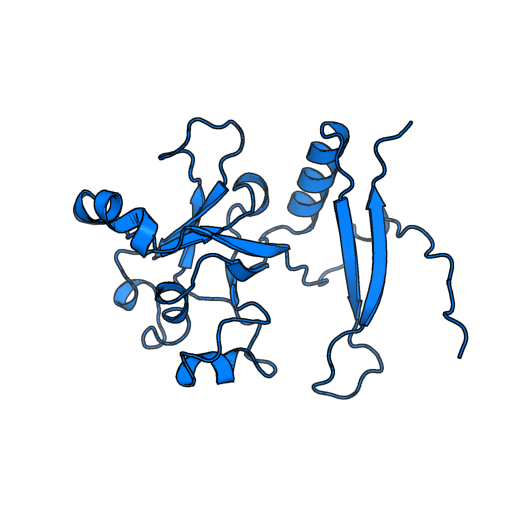.00 66.88 192 SER A C 1
ATOM 1497 O O . SER A 1 192 ? -15.870 4.197 18.023 1.00 66.88 192 SER A O 1
ATOM 1499 N N . TYR A 1 193 ? -14.903 4.908 16.118 1.00 60.53 193 TYR A N 1
ATOM 1500 C CA . TYR A 1 193 ? -15.085 6.321 16.426 1.00 60.53 193 TYR A CA 1
ATOM 1501 C C . TYR A 1 193 ? -16.398 6.807 15.804 1.00 60.53 193 TYR A C 1
ATOM 1503 O O . TYR A 1 193 ? -16.524 6.880 14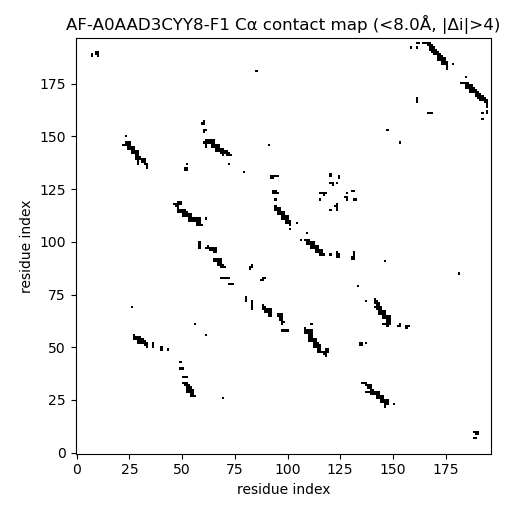.585 1.00 60.53 193 TYR A O 1
ATOM 1511 N N . ASN A 1 194 ? -17.398 7.101 16.640 1.00 57.28 194 ASN A N 1
ATOM 1512 C CA . ASN A 1 194 ? -18.652 7.706 16.192 1.00 57.28 194 ASN A CA 1
ATOM 1513 C C . ASN A 1 194 ? -18.550 9.227 16.291 1.00 57.28 194 ASN A C 1
ATOM 1515 O O . ASN A 1 194 ? -18.486 9.776 17.393 1.00 57.28 194 ASN A O 1
ATOM 1519 N N . VAL A 1 195 ? -18.637 9.901 15.147 1.00 52.94 195 VAL A N 1
ATOM 1520 C CA . VAL A 1 195 ? -18.741 11.363 15.057 1.00 52.94 195 VAL A CA 1
ATOM 1521 C C . VAL A 1 195 ? -20.176 11.782 15.374 1.00 52.94 195 VAL A C 1
ATOM 1523 O O . VAL A 1 195 ? -20.933 12.181 14.501 1.00 52.94 195 VAL A O 1
ATOM 1526 N N . ASN A 1 196 ? -20.590 11.594 16.627 1.00 47.78 196 ASN A N 1
ATOM 1527 C CA . ASN A 1 196 ? -21.828 12.142 17.177 1.00 47.78 196 ASN A CA 1
ATOM 1528 C C . ASN A 1 196 ? -21.610 12.496 18.654 1.00 47.78 196 ASN A C 1
ATOM 1530 O O . ASN A 1 196 ? -21.940 11.719 19.554 1.00 47.78 196 ASN A O 1
ATOM 1534 N N . LYS A 1 197 ? -21.053 13.686 18.882 1.00 40.50 197 LYS A N 1
ATOM 1535 C CA . LYS A 1 197 ? -21.298 14.517 20.063 1.00 40.50 197 LYS A CA 1
ATOM 1536 C C . LYS A 1 197 ? -21.442 15.964 19.625 1.00 40.50 197 LYS A C 1
ATOM 1538 O O . LYS A 1 197 ? -20.597 16.400 18.816 1.00 40.50 197 LYS A O 1
#

Radius of gyration: 18.46 Å; Cα contacts (8 Å, |Δi|>4): 333; chains: 1; bounding box: 45×42×49 Å

Mean predicted aligned error: 11.46 Å

Organism: NCBI:txid426638

Secondary structure (DSSP, 8-state):
--------PPP-GGGGTT-------EEEEEEEEGGGGHHHHHTPPTTPPPEEEEEEEEGGGSTTPEEEE-S---TT-HHHHGGGSSTTTT-B-TTEEEEEGGGT---SSPEEEEEESSSSHHHH-SSSSTTTGGGGG--TT-EEEEE-S-HHHHHHHHHHHHHTSSSPEEEEEEE-TTSPTTPPPEEEEEEEE----